Protein AF-X0VLF6-F1 (afdb_monomer_lite)

Secondary structure (DSSP, 8-state):
-----------GGGSTTPPPPPHHHHTTS---PPP--HHHHHHHHHH--PPPPP----TTGGGGHHHHHHHHHHHHHH-GGGG----SSTTGGGS----HHHHHHHHHHHHHHHHTT----EEEEEEEEE-TT--EEEEEEEEE--HHHHHHHHHHH-HHHHHHHHHHHHHH-PPPHHHHHH-TTTSPPPSSHHHHHHHHHHHHHHHT-TTS-HHHHHHHHHHHHHHHHHHHHTT-HHHHHHHHHHHHHTPPTTGGGS--TTHHHHGGG-

Organism: NCBI:txid412755

Foldseek 3Di:
DDDDDDDDDDQCVPDPPDDQAFLVVQLVFQDFDDDDDPVLVVVCVVPNDDDDDDQDQDPCLVLCLLLLVLLLVLLCVVVVVLQDDQDPDRSCSSAAAGHVSLSSQLSSQQSRCVSSVQHQDKDFDWDWDQDPVRDTDTDTDIFGPGPSSLSRSCSRHNDVSSVSSRVVVRVLPADQLVVCLVPVPPDDADPDLSSNLSSLSSLLSVLLRPPDDLVSSQSSLLSSLSNLLNCLVVVNNVSCQVSLVSSVVRPRPPCVVPPRPSNVSNVVPD

pLDDT: mean 87.36, std 7.74, range [44.09, 97.75]

Structure (mmCIF, N/CA/C/O backbone):
data_AF-X0VLF6-F1
#
_entry.id   AF-X0VLF6-F1
#
loop_
_atom_site.group_PDB
_atom_site.id
_atom_site.type_symbol
_atom_site.label_atom_id
_atom_site.label_alt_id
_atom_site.label_comp_id
_atom_site.label_asym_id
_atom_site.label_entity_id
_atom_site.label_seq_id
_atom_site.pdbx_PDB_ins_code
_atom_site.Cartn_x
_atom_site.Cartn_y
_atom_site.Cartn_z
_atom_site.occupancy
_atom_site.B_iso_or_equiv
_atom_site.auth_seq_id
_atom_site.auth_comp_id
_atom_site.auth_asym_id
_atom_site.auth_atom_id
_atom_site.pdbx_PDB_model_num
ATOM 1 N N . ASP A 1 1 ? -10.065 15.749 -16.950 1.00 44.09 1 ASP A N 1
ATOM 2 C CA . ASP A 1 1 ? -8.591 15.687 -16.964 1.00 44.09 1 ASP A CA 1
ATOM 3 C C . ASP A 1 1 ? -8.118 14.244 -16.898 1.00 44.09 1 ASP A C 1
ATOM 5 O O . ASP A 1 1 ? -7.967 13.701 -15.813 1.00 44.09 1 ASP A O 1
ATOM 9 N N . GLU A 1 2 ? -7.943 13.594 -18.050 1.00 67.00 2 GLU A N 1
ATOM 10 C CA . GLU A 1 2 ? -7.470 12.198 -18.141 1.00 67.00 2 GLU A CA 1
ATOM 11 C C . GLU A 1 2 ? -6.266 12.083 -19.085 1.00 67.00 2 GLU A C 1
ATOM 13 O O . GLU A 1 2 ? -6.213 11.232 -19.967 1.00 67.00 2 GLU A O 1
ATOM 18 N N . THR A 1 3 ? -5.278 12.962 -18.928 1.00 80.94 3 THR A N 1
ATOM 19 C CA . THR A 1 3 ? -4.032 12.835 -19.691 1.00 80.94 3 THR A CA 1
ATOM 20 C C . THR A 1 3 ? -3.064 11.940 -18.931 1.00 80.94 3 THR A C 1
ATOM 22 O O . THR A 1 3 ? -2.635 12.277 -17.829 1.00 80.94 3 THR A O 1
ATOM 25 N N . SER A 1 4 ? -2.710 10.805 -19.532 1.00 83.00 4 SER A N 1
ATOM 26 C CA . SER A 1 4 ? -1.636 9.926 -19.062 1.00 83.00 4 SER A CA 1
ATOM 27 C C . SER A 1 4 ? -0.453 10.007 -20.021 1.00 83.00 4 SER A C 1
ATOM 29 O O . SER A 1 4 ? -0.643 10.100 -21.232 1.00 83.00 4 SER A O 1
ATOM 31 N N . PHE A 1 5 ? 0.765 9.961 -19.484 1.00 89.56 5 PHE A N 1
ATOM 32 C CA . PHE A 1 5 ? 1.993 9.942 -20.275 1.00 89.56 5 PHE A CA 1
ATOM 33 C C . PHE A 1 5 ? 2.610 8.550 -20.215 1.00 89.56 5 PHE A C 1
ATOM 35 O O . PHE A 1 5 ? 2.859 8.028 -19.130 1.00 89.56 5 PHE A O 1
ATOM 42 N N . ILE A 1 6 ? 2.874 7.968 -21.383 1.00 90.69 6 ILE A N 1
ATOM 43 C CA . ILE A 1 6 ? 3.619 6.718 -21.525 1.00 90.69 6 ILE A CA 1
ATOM 44 C C . ILE A 1 6 ? 4.901 7.049 -22.280 1.00 90.69 6 ILE A C 1
ATOM 46 O O . ILE A 1 6 ? 4.858 7.702 -23.323 1.00 90.69 6 ILE A O 1
ATOM 50 N N . ALA A 1 7 ? 6.033 6.618 -21.736 1.00 90.06 7 ALA A N 1
ATOM 51 C CA . ALA A 1 7 ? 7.338 6.753 -22.362 1.00 90.06 7 ALA A CA 1
ATOM 52 C C . ALA A 1 7 ? 7.988 5.372 -22.457 1.00 90.06 7 ALA A C 1
ATOM 54 O O . ALA A 1 7 ? 7.903 4.574 -21.524 1.00 90.06 7 ALA A O 1
ATOM 55 N N . CYS A 1 8 ? 8.647 5.106 -23.581 1.00 88.19 8 CYS A N 1
ATOM 56 C CA . CYS A 1 8 ? 9.422 3.893 -23.801 1.00 88.19 8 CYS A CA 1
ATOM 57 C C . CYS A 1 8 ? 10.849 4.305 -24.159 1.00 88.19 8 CYS A C 1
ATOM 59 O O . CYS A 1 8 ? 11.049 5.184 -24.996 1.00 88.19 8 CYS A O 1
ATOM 61 N N . GLY A 1 9 ? 11.833 3.689 -23.513 1.00 82.94 9 GLY A N 1
ATOM 62 C CA . GLY A 1 9 ? 13.242 3.998 -23.714 1.00 82.94 9 GLY A CA 1
ATOM 63 C C . GLY A 1 9 ? 14.090 2.743 -23.597 1.00 82.94 9 GLY A C 1
ATOM 64 O O . GLY A 1 9 ? 13.738 1.812 -22.875 1.00 82.94 9 GLY A O 1
ATOM 65 N N . ASN A 1 10 ? 15.204 2.726 -24.323 1.00 83.44 10 ASN A N 1
ATOM 66 C CA . ASN A 1 10 ? 16.190 1.663 -24.195 1.00 83.44 10 ASN A CA 1
ATOM 67 C C . ASN A 1 10 ? 17.078 1.906 -22.962 1.00 83.44 10 ASN A C 1
ATOM 69 O O . ASN A 1 10 ? 17.318 3.066 -22.616 1.00 83.44 10 ASN A O 1
ATOM 73 N N . PRO A 1 11 ? 17.599 0.841 -22.328 1.00 77.56 11 PRO A N 1
ATOM 74 C CA . PRO A 1 11 ? 18.530 0.969 -21.213 1.00 77.56 11 PRO A CA 1
ATOM 75 C C . PRO A 1 11 ? 19.801 1.725 -21.654 1.00 77.56 11 PRO A C 1
ATOM 77 O O . PRO A 1 11 ? 20.369 1.354 -22.693 1.00 77.56 11 PRO A O 1
ATOM 80 N N . PRO A 1 12 ? 20.270 2.750 -20.912 1.00 74.25 12 PRO A N 1
ATOM 81 C CA . PRO A 1 12 ? 21.473 3.512 -21.263 1.00 74.25 12 PRO A CA 1
ATOM 82 C C . PRO A 1 12 ? 22.727 2.629 -21.338 1.00 74.25 12 PRO A C 1
ATOM 84 O O . PRO A 1 12 ? 23.635 2.912 -22.113 1.00 74.25 12 PRO A O 1
ATOM 87 N N . GLU A 1 13 ? 22.743 1.505 -20.618 1.00 75.44 13 GLU A N 1
ATOM 88 C CA . GLU A 1 13 ? 23.832 0.523 -20.609 1.00 75.44 13 GLU A CA 1
ATOM 89 C C . GLU A 1 13 ? 24.019 -0.150 -21.982 1.00 75.44 13 GLU A C 1
ATOM 91 O O . GLU A 1 13 ? 25.089 -0.669 -22.290 1.00 75.44 13 GLU A O 1
ATOM 96 N N . THR A 1 14 ? 22.982 -0.129 -22.826 1.00 74.75 14 THR A N 1
ATOM 97 C CA . THR A 1 14 ? 22.964 -0.789 -24.143 1.00 74.75 14 THR A CA 1
ATOM 98 C C . THR A 1 14 ? 22.823 0.181 -25.315 1.00 74.75 14 THR A C 1
ATOM 100 O O . THR A 1 14 ? 22.755 -0.263 -26.461 1.00 74.75 14 THR A O 1
ATOM 103 N N . ASN A 1 15 ? 22.760 1.495 -25.063 1.00 75.31 15 ASN A N 1
ATOM 104 C CA . ASN A 1 15 ? 22.463 2.483 -26.098 1.00 75.31 15 ASN A CA 1
ATOM 105 C C . ASN A 1 15 ? 23.341 3.747 -25.978 1.00 75.31 15 ASN A C 1
ATOM 107 O O . ASN A 1 15 ? 23.004 4.668 -25.226 1.00 75.31 15 ASN A O 1
ATOM 111 N N . PRO A 1 16 ? 24.468 3.810 -26.717 1.00 72.25 16 PRO A N 1
ATOM 112 C CA . PRO A 1 16 ? 25.361 4.964 -26.713 1.00 72.25 16 PRO A CA 1
ATOM 113 C C . PRO A 1 16 ? 24.624 6.255 -27.103 1.00 72.25 16 PRO A C 1
ATOM 115 O O . PRO A 1 16 ? 24.020 6.335 -28.168 1.00 72.25 16 PRO A O 1
ATOM 118 N N . GLY A 1 17 ? 24.696 7.280 -26.249 1.00 72.38 17 GLY A N 1
ATOM 119 C CA . GLY A 1 17 ? 24.040 8.579 -26.466 1.00 72.38 17 GLY A CA 1
ATOM 120 C C . GLY A 1 17 ? 22.695 8.752 -25.751 1.00 72.38 17 GLY A C 1
ATOM 121 O O . GLY A 1 17 ? 22.139 9.851 -25.771 1.00 72.38 17 GLY A O 1
ATOM 122 N N . VAL A 1 18 ? 22.191 7.713 -25.077 1.00 78.81 18 VAL A N 1
ATOM 123 C CA . VAL A 1 18 ? 21.046 7.824 -24.164 1.00 78.81 18 VAL A CA 1
ATOM 124 C C . VAL A 1 18 ? 21.551 8.134 -22.757 1.00 78.81 18 VAL A C 1
ATOM 126 O O . VAL A 1 18 ? 22.375 7.409 -22.206 1.00 78.81 18 VAL A O 1
ATOM 129 N N . TYR A 1 19 ? 21.037 9.210 -22.163 1.00 81.31 19 TYR A N 1
ATOM 130 C CA . TYR A 1 19 ? 21.336 9.577 -20.781 1.00 81.31 19 TYR A CA 1
ATOM 131 C C . TYR A 1 19 ? 20.249 9.042 -19.838 1.00 81.31 19 TYR A C 1
ATOM 133 O O . TYR A 1 19 ? 19.068 9.086 -20.201 1.00 81.31 19 TYR A O 1
ATOM 141 N N . PRO A 1 20 ? 20.606 8.580 -18.624 1.00 84.06 20 PRO A N 1
ATOM 142 C CA . PRO A 1 20 ? 19.626 8.256 -17.594 1.00 84.06 20 PRO A CA 1
ATOM 143 C C . PRO A 1 20 ? 18.698 9.441 -17.304 1.00 84.06 20 PRO A C 1
ATOM 145 O O . PRO A 1 20 ? 19.091 10.608 -17.415 1.00 84.06 20 PRO A O 1
ATOM 148 N N . LEU A 1 21 ? 17.460 9.153 -16.893 1.00 89.31 21 LEU A N 1
ATOM 149 C CA . LEU A 1 21 ? 16.552 10.197 -16.421 1.00 89.31 21 LEU A CA 1
ATOM 150 C C . LEU A 1 21 ? 17.157 10.918 -15.215 1.00 89.31 21 LEU A C 1
ATOM 152 O O . LEU A 1 21 ? 17.830 10.321 -14.378 1.00 89.31 21 LEU A O 1
ATOM 156 N N . THR A 1 22 ? 16.857 12.210 -15.068 1.00 90.25 22 THR A N 1
ATOM 157 C CA . THR A 1 22 ? 17.186 12.888 -13.810 1.00 90.25 22 THR A CA 1
ATOM 158 C C . THR A 1 22 ? 16.392 12.253 -12.663 1.00 90.25 22 THR A C 1
ATOM 160 O O . THR A 1 22 ? 15.235 11.871 -12.871 1.00 90.25 22 THR A O 1
ATOM 163 N N . PRO A 1 23 ? 16.911 12.229 -11.423 1.00 90.38 23 PRO A N 1
ATOM 164 C CA . PRO A 1 23 ? 16.205 11.588 -10.313 1.00 90.38 23 PRO A CA 1
ATOM 165 C C . PRO A 1 23 ? 14.824 12.178 -10.040 1.00 90.38 23 PRO A C 1
ATOM 167 O O . PRO A 1 23 ? 13.886 11.472 -9.678 1.00 90.38 23 PRO A O 1
ATOM 170 N N . ALA A 1 24 ? 14.672 13.484 -10.264 1.00 89.38 24 ALA A N 1
ATOM 171 C CA . ALA A 1 24 ? 13.392 14.159 -10.131 1.00 89.38 24 ALA A CA 1
ATOM 172 C C . ALA A 1 24 ? 12.385 13.708 -11.201 1.00 89.38 24 ALA A C 1
ATOM 174 O O . ALA A 1 24 ? 11.193 13.611 -10.906 1.00 89.38 24 ALA A O 1
ATOM 175 N N . MET A 1 25 ? 12.827 13.478 -12.441 1.00 91.44 25 MET A N 1
ATOM 176 C CA . MET A 1 25 ? 11.970 12.945 -13.505 1.00 91.44 25 MET A CA 1
ATOM 177 C C . MET A 1 25 ? 11.646 11.474 -13.265 1.00 91.44 25 MET A C 1
ATOM 179 O O . MET A 1 25 ? 10.480 11.107 -13.346 1.00 91.44 25 MET A O 1
ATOM 183 N N . ALA A 1 26 ? 12.642 10.664 -12.904 1.00 92.44 26 ALA A N 1
ATOM 184 C CA . ALA A 1 26 ? 12.457 9.250 -12.601 1.00 92.44 26 ALA A CA 1
ATOM 185 C C . ALA A 1 26 ? 11.407 9.044 -11.495 1.00 92.44 26 ALA A C 1
ATOM 187 O O . ALA A 1 26 ? 10.512 8.221 -11.649 1.00 92.44 26 ALA A O 1
ATOM 188 N N . ASN A 1 27 ? 11.407 9.896 -10.462 1.00 92.50 27 ASN A N 1
ATOM 189 C CA . ASN A 1 27 ? 10.418 9.912 -9.374 1.00 92.50 27 ASN A CA 1
ATOM 190 C C . ASN A 1 27 ? 9.047 10.513 -9.762 1.00 92.50 27 ASN A C 1
ATOM 192 O O . ASN A 1 27 ? 8.340 11.087 -8.932 1.00 92.50 27 ASN A O 1
ATOM 196 N N . ARG A 1 28 ? 8.693 10.487 -11.046 1.00 93.75 28 ARG A N 1
ATOM 197 C CA . ARG A 1 28 ? 7.360 10.823 -11.575 1.00 93.75 28 ARG A CA 1
ATOM 198 C C . ARG A 1 28 ? 6.828 9.749 -12.522 1.00 93.75 28 ARG A C 1
ATOM 200 O O . ARG A 1 28 ? 5.681 9.854 -12.944 1.00 93.75 28 ARG A O 1
ATOM 207 N N . PHE A 1 29 ? 7.643 8.748 -12.845 1.00 94.31 29 PHE A N 1
ATOM 208 C CA . PHE A 1 29 ? 7.276 7.628 -13.697 1.00 94.31 29 PHE A CA 1
ATOM 209 C C . PHE A 1 29 ? 7.239 6.339 -12.887 1.00 94.31 29 PHE A C 1
ATOM 211 O O . PHE A 1 29 ? 7.994 6.161 -11.934 1.00 94.31 29 PHE A O 1
ATOM 218 N N . VAL A 1 30 ? 6.355 5.438 -13.304 1.00 95.75 30 VAL A N 1
ATOM 219 C CA . VAL A 1 30 ? 6.395 4.030 -12.915 1.00 95.75 30 VAL A CA 1
ATOM 220 C C . VAL A 1 30 ? 7.271 3.330 -13.946 1.00 95.75 30 VAL A C 1
ATOM 222 O O . VAL A 1 30 ? 7.000 3.422 -15.144 1.00 95.75 30 VAL A O 1
ATOM 225 N N . HIS A 1 31 ? 8.331 2.669 -13.498 1.00 94.50 31 HIS A N 1
ATOM 226 C CA . HIS A 1 31 ? 9.309 2.034 -14.377 1.00 94.50 31 HIS A CA 1
ATOM 227 C C . HIS A 1 31 ? 8.951 0.564 -14.548 1.00 94.50 31 HIS A C 1
ATOM 229 O O . HIS A 1 31 ? 8.983 -0.197 -13.589 1.00 94.50 31 HIS A O 1
ATOM 235 N N . ILE A 1 32 ? 8.599 0.160 -15.764 1.00 93.31 32 ILE A N 1
ATOM 236 C CA . ILE A 1 32 ? 8.268 -1.231 -16.081 1.00 93.31 32 ILE A CA 1
ATOM 237 C C . ILE A 1 32 ? 9.305 -1.743 -17.069 1.00 93.31 32 ILE A C 1
ATOM 239 O O . ILE A 1 32 ? 9.476 -1.172 -18.147 1.00 93.31 32 ILE A O 1
ATOM 243 N N . GLU A 1 33 ? 9.988 -2.819 -16.697 1.00 88.50 33 GLU A N 1
ATOM 244 C CA . GLU A 1 33 ? 10.911 -3.507 -17.586 1.00 88.50 33 GLU A CA 1
ATOM 245 C C . GLU A 1 33 ? 10.174 -4.598 -18.364 1.00 88.50 33 GLU A C 1
ATOM 247 O O . GLU A 1 33 ? 9.496 -5.452 -17.789 1.00 88.50 33 GLU A O 1
ATOM 252 N N . PHE A 1 34 ? 10.299 -4.554 -19.689 1.00 84.56 34 PHE A N 1
ATOM 253 C CA . PHE A 1 34 ? 9.736 -5.564 -20.572 1.00 84.56 34 PHE A CA 1
ATOM 254 C C . PHE A 1 34 ? 10.829 -6.569 -20.935 1.00 84.56 34 PHE A C 1
ATOM 256 O O . PHE A 1 34 ? 11.808 -6.185 -21.584 1.00 84.56 34 PHE A O 1
ATOM 263 N N . PRO A 1 35 ? 10.691 -7.846 -20.538 1.00 81.50 35 PRO A N 1
ATOM 264 C CA . PRO A 1 35 ? 11.657 -8.859 -20.920 1.00 81.50 35 PRO A CA 1
ATOM 265 C C . PRO A 1 35 ? 11.626 -9.065 -22.437 1.00 81.50 35 PRO A C 1
ATOM 267 O O . PRO A 1 35 ? 10.565 -9.061 -23.064 1.00 81.50 35 PRO A O 1
ATOM 270 N N . LYS A 1 36 ? 12.804 -9.273 -23.025 1.00 81.75 36 LYS A N 1
ATOM 271 C CA . LYS A 1 36 ? 12.928 -9.707 -24.418 1.00 81.75 36 LYS A CA 1
ATOM 272 C C . LYS A 1 36 ? 12.696 -11.213 -24.459 1.00 81.75 36 LYS A C 1
ATOM 274 O O . LYS A 1 36 ? 13.541 -11.960 -23.976 1.00 81.75 36 LYS A O 1
ATOM 279 N N . ASP A 1 37 ? 11.575 -11.644 -25.025 1.00 86.44 37 ASP A N 1
ATOM 280 C CA . ASP A 1 37 ? 11.255 -13.062 -25.180 1.00 86.44 37 ASP A CA 1
ATOM 281 C C . ASP A 1 37 ? 11.326 -13.470 -26.654 1.00 86.44 37 ASP A C 1
ATOM 283 O O . ASP A 1 37 ? 10.448 -13.140 -27.451 1.00 86.44 37 ASP A O 1
ATOM 287 N N . VAL A 1 38 ? 12.419 -14.144 -27.021 1.00 91.00 38 VAL A N 1
ATOM 288 C CA . VAL A 1 38 ? 12.678 -14.563 -28.407 1.00 91.00 38 VAL A CA 1
ATOM 289 C C . VAL A 1 38 ? 11.596 -15.523 -28.917 1.00 91.00 38 VAL A C 1
ATOM 291 O O . VAL A 1 38 ? 11.110 -15.273 -30.015 1.00 91.00 38 VAL A O 1
ATOM 294 N N . PRO A 1 39 ? 11.157 -16.549 -28.157 1.00 91.69 39 PRO A N 1
ATOM 295 C CA . PRO A 1 39 ? 10.010 -17.374 -28.537 1.00 91.69 39 PRO A CA 1
ATOM 296 C C . PRO A 1 39 ? 8.747 -16.566 -28.860 1.00 91.69 39 PRO A C 1
ATOM 298 O O . PRO A 1 39 ? 8.272 -16.652 -29.987 1.00 91.69 39 PRO A O 1
ATOM 301 N N . THR A 1 40 ? 8.264 -15.706 -27.950 1.00 89.00 40 THR A N 1
ATOM 302 C CA . THR A 1 40 ? 7.081 -14.860 -28.220 1.00 89.00 40 THR A CA 1
ATOM 303 C C . THR A 1 40 ? 7.281 -13.965 -29.446 1.00 89.00 40 THR A C 1
ATOM 305 O O . THR A 1 40 ? 6.340 -13.725 -30.204 1.00 89.00 40 THR A O 1
ATOM 308 N N . TRP A 1 41 ? 8.495 -13.448 -29.663 1.00 92.62 41 TRP A N 1
ATOM 309 C CA . TRP A 1 41 ? 8.794 -12.657 -30.855 1.00 92.62 41 TRP A CA 1
ATOM 310 C C . TRP A 1 41 ? 8.701 -13.495 -32.136 1.00 92.62 41 TRP A C 1
ATOM 312 O O . TRP A 1 41 ? 8.073 -13.046 -33.091 1.00 92.62 41 TRP A O 1
ATOM 322 N N . CYS A 1 42 ? 9.268 -14.705 -32.153 1.00 96.00 42 CYS A N 1
ATOM 323 C CA . CYS A 1 42 ? 9.164 -15.633 -33.281 1.00 96.00 42 CYS A CA 1
ATOM 324 C C . CYS A 1 42 ? 7.703 -16.009 -33.567 1.00 96.00 42 CYS A C 1
ATOM 326 O O . CYS A 1 42 ? 7.268 -15.871 -34.709 1.00 96.00 42 CYS A O 1
ATOM 328 N N . ASP A 1 43 ? 6.929 -16.368 -32.538 1.00 91.75 43 ASP A N 1
ATOM 329 C CA . ASP A 1 43 ? 5.501 -16.687 -32.669 1.00 91.75 43 ASP A CA 1
ATOM 330 C C . ASP A 1 43 ? 4.730 -15.519 -33.308 1.00 91.75 43 ASP A C 1
ATOM 332 O O . ASP A 1 43 ? 3.925 -15.707 -34.222 1.00 91.75 43 ASP A O 1
ATOM 336 N N . GLY A 1 44 ? 5.014 -14.286 -32.874 1.00 93.06 44 GLY A N 1
ATOM 337 C CA . GLY A 1 44 ? 4.411 -13.081 -33.441 1.00 93.06 44 GLY A CA 1
ATOM 338 C C . GLY A 1 44 ? 4.870 -12.763 -34.867 1.00 93.06 44 GLY A C 1
ATOM 339 O O . GLY A 1 44 ? 4.098 -12.219 -35.654 1.00 93.06 44 GLY A O 1
ATOM 340 N N . MET A 1 45 ? 6.098 -13.122 -35.242 1.00 97.19 45 MET A N 1
ATOM 341 C CA . MET A 1 45 ? 6.579 -12.992 -36.621 1.00 97.19 45 MET A CA 1
ATOM 342 C C . MET A 1 45 ? 5.916 -14.003 -37.563 1.00 97.19 45 MET A C 1
ATOM 344 O O . MET A 1 45 ? 5.656 -13.672 -38.720 1.00 97.19 45 MET A O 1
ATOM 348 N N . GLU A 1 46 ? 5.632 -15.212 -37.080 1.00 95.31 46 GLU A N 1
ATOM 349 C CA . GLU A 1 46 ? 5.006 -16.284 -37.861 1.00 95.31 46 GLU A CA 1
ATOM 350 C C . GLU A 1 46 ? 3.485 -16.114 -37.982 1.00 95.31 46 GLU A C 1
ATOM 352 O O . GLU A 1 46 ? 2.924 -16.293 -39.065 1.00 95.31 46 GLU A O 1
ATOM 357 N N . ALA A 1 47 ? 2.814 -15.747 -36.887 1.00 94.50 47 ALA A N 1
ATOM 358 C CA . ALA A 1 47 ? 1.353 -15.700 -36.794 1.00 94.50 47 ALA A CA 1
ATOM 359 C C . ALA A 1 47 ? 0.765 -14.274 -36.751 1.00 94.50 47 ALA A C 1
ATOM 361 O O . ALA A 1 47 ? -0.457 -14.107 -36.769 1.00 94.50 47 ALA A O 1
ATOM 362 N N . GLY A 1 48 ? 1.616 -13.245 -36.714 1.00 93.81 48 GLY A N 1
ATOM 363 C CA . GLY A 1 48 ? 1.233 -11.860 -36.445 1.00 93.81 48 GLY A CA 1
ATOM 364 C C . GLY A 1 48 ? 1.188 -11.543 -34.944 1.00 93.81 48 GLY A C 1
ATOM 365 O O . GLY A 1 48 ? 0.999 -12.420 -34.106 1.00 93.81 48 GLY A O 1
ATOM 366 N N . PHE A 1 49 ? 1.341 -10.262 -34.593 1.00 92.19 49 PHE A N 1
ATOM 367 C CA . PHE A 1 49 ? 1.266 -9.790 -33.206 1.00 92.19 49 PHE A CA 1
ATOM 368 C C . PHE A 1 49 ? -0.187 -9.454 -32.840 1.00 92.19 49 PHE A C 1
ATOM 370 O O . PHE A 1 49 ? -0.700 -8.426 -33.300 1.00 92.19 49 PHE A O 1
ATOM 377 N N . PRO A 1 50 ? -0.883 -10.284 -32.040 1.00 87.50 50 PRO A N 1
ATOM 378 C CA . PRO A 1 50 ? -2.255 -9.991 -31.656 1.00 87.50 50 PRO A CA 1
ATOM 379 C C . PRO A 1 50 ? -2.310 -8.748 -30.753 1.00 87.50 50 PRO A C 1
ATOM 381 O O . PRO A 1 50 ? -1.369 -8.488 -29.996 1.00 87.50 50 PRO A O 1
ATOM 384 N N . PRO A 1 51 ? -3.415 -7.979 -30.781 1.00 88.38 51 PRO A N 1
ATOM 385 C CA . PRO A 1 51 ? -3.601 -6.895 -29.829 1.00 88.38 51 PRO A CA 1
ATOM 386 C C . PRO A 1 51 ? -3.610 -7.466 -28.401 1.00 88.38 51 PRO A C 1
ATOM 388 O O . PRO A 1 51 ? -4.277 -8.477 -28.154 1.00 88.38 51 PRO A O 1
ATOM 391 N N . PRO A 1 52 ? -2.892 -6.845 -27.448 1.00 84.38 52 PRO A N 1
ATOM 392 C CA . PRO A 1 52 ? -2.869 -7.338 -26.081 1.00 84.38 52 PRO A CA 1
ATOM 393 C C . PRO A 1 52 ? -4.264 -7.214 -25.449 1.00 84.38 52 PRO A C 1
ATOM 395 O O . PRO A 1 52 ? -4.980 -6.242 -25.720 1.00 84.38 52 PRO A O 1
ATOM 398 N N . PRO A 1 53 ? -4.664 -8.159 -24.580 1.00 84.50 53 PRO A N 1
ATOM 399 C CA . PRO A 1 53 ? -5.912 -8.036 -23.843 1.00 84.50 53 PRO A CA 1
ATOM 400 C C . PRO A 1 53 ? -5.863 -6.797 -22.941 1.00 84.50 53 PRO A C 1
ATOM 402 O O . PRO A 1 53 ? -4.931 -6.614 -22.156 1.00 84.50 53 PRO A O 1
ATOM 405 N N . VAL A 1 54 ? -6.884 -5.945 -23.040 1.00 85.50 54 VAL A N 1
ATOM 406 C CA . VAL A 1 54 ? -7.012 -4.754 -22.195 1.00 85.50 54 VAL A CA 1
ATOM 407 C C . VAL A 1 54 ? -7.782 -5.122 -20.935 1.00 85.50 54 VAL A C 1
ATOM 409 O O . VAL A 1 54 ? -8.956 -5.489 -20.984 1.00 85.50 54 VAL A O 1
ATOM 412 N N . ILE A 1 55 ? -7.117 -5.011 -19.788 1.00 84.88 55 ILE A N 1
ATOM 413 C CA . ILE A 1 55 ? -7.752 -5.218 -18.489 1.00 84.88 55 ILE A CA 1
ATOM 414 C C . ILE A 1 55 ? -8.492 -3.937 -18.103 1.00 84.88 55 ILE A C 1
ATOM 416 O O . ILE A 1 55 ? -7.883 -2.897 -17.850 1.00 84.88 55 ILE A O 1
ATOM 420 N N . HIS A 1 56 ? -9.820 -4.016 -18.042 1.00 84.56 56 HIS A N 1
ATOM 421 C CA . HIS A 1 56 ? -10.651 -2.906 -17.597 1.00 84.56 56 HIS A CA 1
ATOM 422 C C . HIS A 1 56 ? -10.757 -2.893 -16.074 1.00 84.56 56 HIS A C 1
ATOM 424 O O . HIS A 1 56 ? -11.341 -3.785 -15.462 1.00 84.56 56 HIS A O 1
ATOM 430 N N . VAL A 1 57 ? -10.209 -1.847 -15.461 1.00 89.00 57 VAL A N 1
ATOM 431 C CA . VAL A 1 57 ? -10.340 -1.611 -14.024 1.00 89.00 57 VAL A CA 1
ATOM 432 C C . VAL A 1 57 ? -11.737 -1.061 -13.733 1.00 89.00 57 VAL A C 1
ATOM 434 O O . VAL A 1 57 ? -12.192 -0.128 -14.400 1.00 89.00 57 VAL A O 1
ATOM 437 N N . ALA A 1 58 ? -12.417 -1.603 -12.718 1.00 85.75 58 ALA A N 1
ATOM 438 C CA . ALA A 1 58 ? -13.736 -1.122 -12.319 1.00 85.75 58 ALA A CA 1
ATOM 439 C C . ALA A 1 58 ? -13.710 0.400 -12.029 1.00 85.75 58 ALA A C 1
ATOM 441 O O . ALA A 1 58 ? -12.815 0.861 -11.316 1.00 85.75 58 ALA A O 1
ATOM 442 N N . PRO A 1 59 ? -14.684 1.209 -12.502 1.00 85.31 59 PRO A N 1
ATOM 443 C CA . PRO A 1 59 ? -14.640 2.678 -12.385 1.00 85.31 59 PRO A CA 1
ATOM 444 C C . PRO A 1 59 ? -14.503 3.198 -10.947 1.00 85.31 59 PRO A C 1
ATOM 446 O O . PRO A 1 59 ? -14.014 4.299 -10.695 1.00 85.31 59 PRO A O 1
ATOM 449 N N . ASN A 1 60 ? -14.939 2.392 -9.985 1.00 83.44 60 ASN A N 1
ATOM 450 C CA . ASN A 1 60 ? -14.954 2.702 -8.569 1.00 83.44 60 ASN A CA 1
ATOM 451 C C . ASN A 1 60 ? -13.668 2.275 -7.832 1.00 83.44 60 ASN A C 1
ATOM 453 O O . ASN A 1 60 ? -13.624 2.432 -6.617 1.00 83.44 60 ASN A O 1
ATOM 457 N N . TRP A 1 61 ? -12.622 1.789 -8.514 1.00 89.00 61 TRP A N 1
ATOM 458 C CA . TRP A 1 61 ? -11.397 1.257 -7.889 1.00 89.00 61 TRP A CA 1
ATOM 459 C C . TRP A 1 61 ? -10.733 2.200 -6.882 1.00 89.00 61 TRP A C 1
ATOM 461 O O . TRP A 1 61 ? -10.199 1.757 -5.867 1.00 89.00 61 TRP A O 1
ATOM 471 N N . ARG A 1 62 ? -10.820 3.518 -7.116 1.00 89.94 62 ARG A N 1
ATOM 472 C CA . ARG A 1 62 ? -10.237 4.555 -6.243 1.00 89.94 62 ARG A CA 1
ATOM 473 C C . ARG A 1 62 ? -10.732 4.471 -4.802 1.00 89.94 62 ARG A C 1
ATOM 475 O O . ARG A 1 62 ? -10.051 4.904 -3.880 1.00 89.94 62 ARG A O 1
ATOM 482 N N . ARG A 1 63 ? -11.898 3.866 -4.592 1.00 82.88 63 ARG A N 1
ATOM 483 C CA . ARG A 1 63 ? -12.450 3.590 -3.267 1.00 82.88 63 ARG A CA 1
ATOM 484 C C . ARG A 1 63 ? -11.590 2.658 -2.403 1.00 82.88 63 ARG A C 1
ATOM 486 O O . ARG A 1 63 ? -11.756 2.671 -1.187 1.00 82.88 63 ARG A O 1
ATOM 493 N N . ARG A 1 64 ? -10.679 1.889 -3.006 1.00 83.38 64 ARG A N 1
ATOM 494 C CA . ARG A 1 64 ? -9.722 1.017 -2.307 1.00 83.38 64 ARG A CA 1
ATOM 495 C C . ARG A 1 64 ? -8.391 1.689 -1.977 1.00 83.38 64 ARG A C 1
ATOM 497 O O . ARG A 1 64 ? -7.583 1.132 -1.247 1.00 83.38 64 ARG A O 1
ATOM 504 N N . VAL A 1 65 ? -8.150 2.909 -2.461 1.00 89.56 65 VAL A N 1
ATOM 505 C CA . VAL A 1 65 ? -6.909 3.650 -2.172 1.00 89.56 65 VAL A CA 1
ATOM 506 C C . VAL A 1 65 ? -6.658 3.823 -0.665 1.00 89.56 65 VAL A C 1
ATOM 508 O O . VAL A 1 65 ? -5.514 3.633 -0.254 1.00 89.56 65 VAL A O 1
ATOM 511 N N . PRO A 1 66 ? -7.660 4.135 0.189 1.00 84.00 66 PRO A N 1
ATOM 512 C CA . PRO A 1 66 ? -7.433 4.241 1.632 1.00 84.00 66 PRO A CA 1
ATOM 513 C C . PRO A 1 66 ? -6.900 2.948 2.259 1.00 84.00 66 PRO A C 1
ATOM 515 O O . PRO A 1 66 ? -5.993 3.005 3.084 1.00 84.00 66 PRO A O 1
ATOM 518 N N . GLU A 1 67 ? -7.423 1.796 1.836 1.00 80.69 67 GLU A N 1
ATOM 519 C CA . GLU A 1 67 ? -6.989 0.467 2.285 1.00 80.69 67 GLU A CA 1
ATOM 520 C C . GLU A 1 67 ? -5.499 0.256 1.972 1.00 80.69 67 GLU A C 1
ATOM 522 O O . GLU A 1 67 ? -4.705 -0.059 2.856 1.00 80.69 67 GLU A O 1
ATOM 527 N N . MET A 1 68 ? -5.085 0.545 0.735 1.00 89.56 68 MET A N 1
ATOM 528 C CA . MET A 1 68 ? -3.691 0.382 0.308 1.00 89.56 68 MET A CA 1
ATOM 529 C C . MET A 1 68 ? -2.747 1.375 0.978 1.00 89.56 68 MET A C 1
ATOM 531 O O . MET A 1 68 ? -1.648 1.015 1.396 1.00 89.56 68 MET A O 1
ATOM 535 N N . ARG A 1 69 ? -3.181 2.629 1.135 1.00 92.25 69 ARG A N 1
ATOM 536 C CA . ARG A 1 69 ? -2.433 3.641 1.892 1.00 92.25 69 ARG A CA 1
ATOM 537 C C . ARG A 1 69 ? -2.229 3.221 3.339 1.00 92.25 69 ARG A C 1
ATOM 539 O O . ARG A 1 69 ? -1.194 3.532 3.916 1.00 92.25 69 ARG A O 1
ATOM 546 N N . SER A 1 70 ? -3.185 2.504 3.918 1.00 85.25 70 SER A N 1
ATOM 547 C CA . SER A 1 70 ? -3.077 1.995 5.280 1.00 85.25 70 SER A CA 1
ATOM 548 C C . SER A 1 70 ? -1.971 0.949 5.426 1.00 85.25 70 SER A C 1
ATOM 550 O O . SER A 1 70 ? -1.127 1.080 6.321 1.00 85.25 70 SER A O 1
ATOM 552 N N . LEU A 1 71 ? -1.896 -0.006 4.488 1.00 87.62 71 LEU A N 1
ATOM 553 C CA . LEU A 1 71 ? -0.815 -0.996 4.425 1.00 87.62 71 LEU A CA 1
ATOM 554 C C . LEU A 1 71 ? 0.551 -0.316 4.298 1.00 87.62 71 LEU A C 1
ATOM 556 O O . LEU A 1 71 ? 1.451 -0.588 5.091 1.00 87.62 71 LEU A O 1
ATOM 560 N N . VAL A 1 72 ? 0.675 0.632 3.362 1.00 92.94 72 VAL A N 1
ATOM 561 C CA . VAL A 1 72 ? 1.902 1.422 3.185 1.00 92.94 72 VAL A CA 1
ATOM 562 C C . VAL A 1 72 ? 2.241 2.196 4.459 1.00 92.94 72 VAL A C 1
ATOM 564 O O . VAL A 1 72 ? 3.380 2.161 4.907 1.00 92.94 72 VAL A O 1
ATOM 567 N N . SER A 1 73 ? 1.268 2.858 5.090 1.00 90.38 73 SER A N 1
ATOM 568 C CA . SER A 1 73 ? 1.512 3.635 6.311 1.00 90.38 73 SER A CA 1
ATOM 569 C C . SER A 1 73 ? 1.983 2.764 7.472 1.00 90.38 73 SER A C 1
ATOM 571 O O . SER A 1 73 ? 2.851 3.180 8.233 1.00 90.38 73 SER A O 1
ATOM 573 N N . THR A 1 74 ? 1.440 1.554 7.596 1.00 86.56 74 THR A N 1
ATOM 574 C CA . THR A 1 74 ? 1.837 0.613 8.643 1.00 86.56 74 THR A CA 1
ATOM 575 C C . THR A 1 74 ? 3.253 0.117 8.395 1.00 86.56 74 THR A C 1
ATOM 577 O O . THR A 1 74 ? 4.068 0.154 9.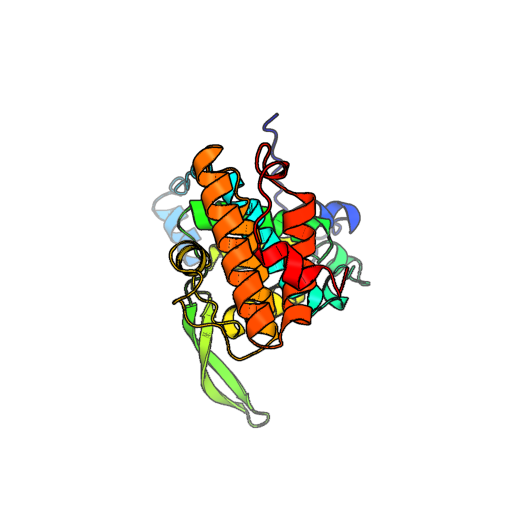312 1.00 86.56 74 THR A O 1
ATOM 580 N N . PHE A 1 75 ? 3.570 -0.254 7.152 1.00 90.94 75 PHE A N 1
ATOM 581 C CA . PHE A 1 75 ? 4.929 -0.617 6.765 1.00 90.94 75 PHE A CA 1
ATOM 582 C C . PHE A 1 75 ? 5.924 0.513 7.068 1.00 90.94 75 PHE A C 1
ATOM 584 O O . PHE A 1 75 ? 6.942 0.285 7.710 1.00 90.94 75 PHE A O 1
ATOM 591 N N . MET A 1 76 ? 5.597 1.759 6.711 1.00 93.75 76 MET A N 1
ATOM 592 C CA . MET A 1 76 ? 6.455 2.920 6.985 1.00 93.75 76 MET A CA 1
ATOM 593 C C . MET A 1 76 ? 6.687 3.165 8.484 1.00 93.75 76 MET A C 1
ATOM 595 O O . MET A 1 76 ? 7.711 3.727 8.855 1.00 93.75 76 MET A O 1
ATOM 599 N N . ARG A 1 77 ? 5.758 2.768 9.364 1.00 85.56 77 ARG A N 1
ATOM 600 C CA . ARG A 1 77 ? 5.942 2.905 10.820 1.00 85.56 77 ARG A CA 1
ATOM 601 C C . ARG A 1 77 ? 6.965 1.919 11.368 1.00 85.56 77 ARG A C 1
ATOM 603 O O . ARG A 1 77 ? 7.690 2.282 12.287 1.00 85.56 77 ARG A O 1
ATOM 610 N N . SER A 1 78 ? 7.009 0.699 10.834 1.00 85.38 78 SER A N 1
ATOM 611 C CA . SER A 1 78 ? 8.013 -0.297 11.219 1.00 85.38 78 SER A CA 1
ATOM 612 C C . SER A 1 78 ? 9.334 -0.147 10.458 1.00 85.38 78 SER A C 1
ATOM 614 O O . SER A 1 78 ? 10.339 -0.679 10.916 1.00 85.38 78 SER A O 1
ATOM 616 N N . ASN A 1 79 ? 9.329 0.574 9.331 1.00 91.44 79 ASN A N 1
ATOM 617 C CA . ASN A 1 79 ? 10.458 0.708 8.403 1.00 91.44 79 ASN A CA 1
ATOM 618 C C . ASN A 1 79 ? 10.649 2.183 7.968 1.00 91.44 79 ASN A C 1
ATOM 620 O O . ASN A 1 79 ? 10.547 2.505 6.776 1.00 91.44 79 ASN A O 1
ATOM 624 N N . PRO A 1 80 ? 10.843 3.129 8.913 1.00 92.12 80 PRO A N 1
ATOM 625 C CA . PRO A 1 80 ? 10.887 4.564 8.616 1.00 92.12 80 PRO A CA 1
ATOM 626 C C . PRO A 1 80 ? 12.038 4.965 7.683 1.00 92.12 80 PRO A C 1
ATOM 628 O O . PRO A 1 80 ? 11.921 5.940 6.941 1.00 92.12 80 PRO A O 1
ATOM 631 N N . GLU A 1 81 ? 13.131 4.206 7.661 1.00 91.06 81 GLU A N 1
ATOM 632 C CA . GLU A 1 81 ? 14.251 4.380 6.734 1.00 91.06 81 GLU A CA 1
ATOM 633 C C . GLU A 1 81 ? 13.836 4.234 5.261 1.00 91.06 81 GLU A C 1
ATOM 635 O O . GLU A 1 81 ? 14.432 4.861 4.387 1.00 91.06 81 GLU A O 1
ATOM 640 N N . ARG A 1 82 ? 12.752 3.497 4.975 1.00 93.06 82 ARG A N 1
ATOM 641 C CA . ARG A 1 82 ? 12.207 3.325 3.617 1.00 93.06 82 ARG A CA 1
ATOM 642 C C . ARG A 1 82 ? 11.295 4.460 3.163 1.00 93.06 82 ARG A C 1
ATOM 644 O O . ARG A 1 82 ? 10.803 4.428 2.029 1.00 93.06 82 ARG A O 1
ATOM 651 N N . TYR A 1 83 ? 11.094 5.484 3.991 1.00 91.94 83 TYR A N 1
ATOM 652 C CA . TYR A 1 83 ? 10.261 6.639 3.657 1.00 91.94 83 TYR A CA 1
ATOM 653 C C . TYR A 1 83 ? 10.779 7.414 2.441 1.00 91.94 83 TYR A C 1
ATOM 655 O O . TYR A 1 83 ? 9.999 7.814 1.570 1.00 91.94 83 TYR A O 1
ATOM 663 N N . HIS A 1 84 ? 12.094 7.624 2.370 1.00 93.94 84 HIS A N 1
ATOM 664 C CA . HIS A 1 84 ? 12.720 8.375 1.292 1.00 93.94 84 HIS A CA 1
ATOM 665 C C . HIS A 1 84 ? 14.196 7.997 1.141 1.00 93.94 84 HIS A C 1
ATOM 667 O O . HIS A 1 84 ? 15.041 8.456 1.908 1.00 93.94 84 HIS A O 1
ATOM 673 N N . GLU A 1 85 ? 14.531 7.274 0.078 1.00 90.62 85 GLU A N 1
ATOM 674 C CA . GLU A 1 85 ? 15.899 6.834 -0.196 1.00 90.62 85 GLU A CA 1
ATOM 675 C C . GLU A 1 85 ? 16.228 7.124 -1.659 1.00 90.62 85 GLU A C 1
ATOM 677 O O . GLU A 1 85 ? 15.945 6.353 -2.572 1.00 90.62 85 GLU A O 1
ATOM 682 N N . LYS A 1 86 ? 16.791 8.309 -1.897 1.00 90.44 86 LYS A N 1
ATOM 683 C CA . LYS A 1 86 ? 17.280 8.665 -3.226 1.00 90.44 86 LYS A CA 1
ATOM 684 C C . LYS A 1 86 ? 18.626 7.959 -3.446 1.00 90.44 86 LYS A C 1
ATOM 686 O O . LYS A 1 86 ? 19.528 8.186 -2.633 1.00 90.44 86 LYS A O 1
ATOM 691 N N . PRO A 1 87 ? 18.807 7.195 -4.539 1.00 87.69 87 PRO A N 1
ATOM 692 C CA . PRO A 1 87 ? 20.101 6.610 -4.859 1.00 87.69 87 PRO A CA 1
ATOM 693 C C . PRO A 1 87 ? 21.161 7.701 -5.059 1.00 87.69 87 PRO A C 1
ATOM 695 O O . PRO A 1 87 ? 20.869 8.789 -5.568 1.00 87.69 87 PRO A O 1
ATOM 698 N N . GLN A 1 88 ? 22.390 7.415 -4.627 1.00 86.12 88 GLN A N 1
ATOM 699 C CA . GLN A 1 88 ? 23.521 8.337 -4.782 1.00 86.12 88 GLN A CA 1
ATOM 700 C C . GLN A 1 88 ? 24.120 8.265 -6.189 1.00 86.12 88 GLN A C 1
ATOM 702 O O . GLN A 1 88 ? 24.540 9.286 -6.731 1.00 86.12 88 GLN A O 1
ATOM 707 N N . ASP A 1 89 ? 24.119 7.072 -6.785 1.00 85.06 89 ASP A N 1
ATOM 708 C CA . ASP A 1 89 ? 24.529 6.865 -8.169 1.00 85.06 89 ASP A CA 1
ATOM 709 C C . ASP A 1 89 ? 23.486 7.446 -9.136 1.00 85.06 89 ASP A C 1
ATOM 711 O O . ASP A 1 89 ? 22.284 7.230 -8.979 1.00 85.06 89 ASP A O 1
ATOM 715 N N . SER A 1 90 ? 23.936 8.210 -10.132 1.00 74.06 90 SER A N 1
ATOM 716 C CA . SER A 1 90 ? 23.049 8.907 -11.068 1.00 74.06 90 SER A CA 1
ATOM 717 C C . SER A 1 90 ? 22.341 7.976 -12.053 1.00 74.06 90 SER A C 1
ATOM 719 O O . SER A 1 90 ? 21.257 8.328 -12.521 1.00 74.06 90 SER A O 1
ATOM 721 N N . THR A 1 91 ? 22.919 6.813 -12.357 1.00 78.06 91 THR A N 1
ATOM 722 C CA . THR A 1 91 ? 22.328 5.804 -13.247 1.00 78.06 91 THR A CA 1
ATOM 723 C C . THR A 1 91 ? 21.181 5.103 -12.533 1.00 78.06 91 THR A C 1
ATOM 725 O O . THR A 1 91 ? 20.055 5.104 -13.036 1.00 78.06 91 THR A O 1
ATOM 728 N N . GLU A 1 92 ? 21.426 4.627 -11.310 1.00 80.38 92 GLU A N 1
ATOM 729 C CA . GLU A 1 92 ? 20.399 4.033 -10.443 1.00 80.38 92 GLU A CA 1
ATOM 730 C C . GLU A 1 92 ? 19.311 5.047 -10.081 1.00 80.38 92 GLU A C 1
ATOM 732 O O . GLU A 1 92 ? 18.116 4.751 -10.118 1.00 80.38 92 GLU A O 1
ATOM 737 N N . ALA A 1 93 ? 19.693 6.298 -9.815 1.00 81.81 93 ALA A N 1
ATOM 738 C CA . ALA A 1 93 ? 18.732 7.356 -9.533 1.00 81.81 93 ALA A CA 1
ATOM 739 C C . ALA A 1 93 ? 17.877 7.737 -10.758 1.00 81.81 93 ALA A C 1
ATOM 741 O O . ALA A 1 93 ? 16.852 8.400 -10.592 1.00 81.81 93 ALA A O 1
ATOM 742 N N . GLY A 1 94 ? 18.262 7.311 -11.967 1.00 88.81 94 GLY A N 1
ATOM 743 C CA . GLY A 1 94 ? 17.452 7.414 -13.181 1.00 88.81 94 GLY A CA 1
ATOM 744 C C . GLY A 1 94 ? 16.359 6.346 -13.314 1.00 88.81 94 GLY A C 1
ATOM 745 O O . GLY A 1 94 ? 15.534 6.446 -14.226 1.00 88.81 94 GLY A O 1
ATOM 746 N N . ARG A 1 95 ? 16.323 5.354 -12.415 1.00 91.00 95 ARG A N 1
ATOM 747 C CA . ARG A 1 95 ? 15.326 4.269 -12.352 1.00 91.00 95 ARG A CA 1
ATOM 748 C C . ARG A 1 95 ? 14.284 4.528 -11.253 1.00 91.00 95 ARG A C 1
ATOM 750 O O . ARG A 1 95 ? 14.202 5.625 -10.700 1.00 91.00 95 ARG A O 1
ATOM 757 N N . ALA A 1 96 ? 13.446 3.536 -10.953 1.00 94.50 96 ALA A N 1
ATOM 758 C CA . ALA A 1 96 ? 12.507 3.604 -9.836 1.00 94.50 96 ALA A CA 1
ATOM 759 C C . ALA A 1 96 ? 13.244 3.673 -8.492 1.00 94.50 96 ALA A C 1
ATOM 761 O O . ALA A 1 96 ? 14.182 2.916 -8.251 1.00 94.50 96 ALA A O 1
ATOM 762 N N . TRP A 1 97 ? 12.782 4.547 -7.599 1.00 94.56 97 TRP A N 1
ATOM 763 C CA . TRP A 1 97 ? 13.298 4.659 -6.236 1.00 94.56 97 TRP A CA 1
ATOM 764 C C . TRP A 1 97 ? 12.233 5.207 -5.283 1.00 94.56 97 TRP A C 1
ATOM 766 O O . TRP A 1 97 ? 11.340 5.968 -5.676 1.00 94.56 97 TRP A O 1
ATOM 776 N N . ASN A 1 98 ? 12.318 4.818 -4.013 1.00 95.19 98 ASN A N 1
ATOM 777 C CA . ASN A 1 98 ? 11.307 5.101 -3.004 1.00 95.19 98 ASN A CA 1
ATOM 778 C C . ASN A 1 98 ? 11.338 6.559 -2.530 1.00 95.19 98 ASN A C 1
ATOM 780 O O . ASN A 1 98 ? 12.326 7.080 -2.014 1.00 95.19 98 ASN A O 1
ATOM 784 N N . SER A 1 99 ? 10.179 7.199 -2.638 1.00 95.69 99 SER A N 1
ATOM 785 C CA . SER A 1 99 ? 9.876 8.504 -2.060 1.00 95.69 99 SER A CA 1
ATOM 786 C C . SER A 1 99 ? 8.425 8.506 -1.571 1.00 95.69 99 SER A C 1
ATOM 788 O O . SER A 1 99 ? 7.642 7.645 -1.989 1.00 95.69 99 SER A O 1
ATOM 790 N N . PRO A 1 100 ? 7.997 9.505 -0.781 1.00 96.19 100 PRO A N 1
ATOM 791 C CA . PRO A 1 100 ? 6.606 9.606 -0.340 1.00 96.19 100 PRO A CA 1
ATOM 792 C C . PRO A 1 100 ? 5.613 9.658 -1.509 1.00 96.19 100 PRO A C 1
ATOM 794 O O . PRO A 1 100 ? 4.535 9.072 -1.442 1.00 96.19 100 PRO A O 1
ATOM 797 N N . ARG A 1 101 ? 5.998 10.301 -2.624 1.00 95.81 101 ARG A N 1
ATOM 798 C CA . ARG A 1 101 ? 5.190 10.338 -3.852 1.00 95.81 101 ARG A CA 1
ATOM 799 C C . ARG A 1 101 ? 5.051 8.951 -4.470 1.00 95.81 101 ARG A C 1
ATOM 801 O O . ARG A 1 101 ? 3.958 8.581 -4.894 1.00 95.81 101 ARG A O 1
ATOM 808 N N . MET A 1 102 ? 6.148 8.205 -4.562 1.00 97.31 102 MET A N 1
ATOM 809 C CA . MET A 1 102 ? 6.119 6.896 -5.209 1.00 97.31 102 MET A CA 1
ATOM 810 C C . MET A 1 102 ? 5.433 5.845 -4.340 1.00 97.31 102 MET A C 1
ATOM 812 O O . MET A 1 102 ? 4.746 4.987 -4.881 1.00 97.31 102 MET A O 1
ATOM 816 N N . TRP A 1 103 ? 5.503 5.966 -3.014 1.00 97.75 103 TRP A N 1
ATOM 817 C CA . TRP A 1 103 ? 4.682 5.170 -2.100 1.00 97.75 103 TRP A CA 1
ATOM 818 C C . TRP A 1 103 ? 3.185 5.468 -2.236 1.00 97.75 103 TRP A C 1
ATOM 820 O O . TRP A 1 103 ? 2.375 4.541 -2.266 1.00 97.75 103 TRP A O 1
ATOM 830 N N . ASP A 1 104 ? 2.800 6.740 -2.388 1.00 97.25 104 ASP A N 1
ATOM 831 C CA . ASP A 1 104 ? 1.408 7.098 -2.684 1.00 97.25 104 ASP A CA 1
ATOM 832 C C . ASP A 1 104 ? 0.962 6.560 -4.054 1.00 97.25 104 ASP A C 1
ATOM 834 O O . ASP A 1 104 ? -0.133 6.012 -4.188 1.00 97.25 104 ASP A O 1
ATOM 838 N N . THR A 1 105 ? 1.832 6.642 -5.063 1.00 97.62 105 THR A N 1
ATOM 839 C CA . THR A 1 105 ? 1.581 6.082 -6.402 1.00 97.62 105 THR A CA 1
ATOM 840 C C . THR A 1 105 ? 1.402 4.563 -6.336 1.00 97.62 105 THR A C 1
ATOM 842 O O . THR A 1 105 ? 0.422 4.042 -6.869 1.00 97.62 105 THR A O 1
ATOM 845 N N . ALA A 1 106 ? 2.269 3.858 -5.603 1.00 97.44 106 ALA A N 1
ATOM 846 C CA . ALA A 1 106 ? 2.161 2.421 -5.372 1.00 97.44 106 ALA A CA 1
ATOM 847 C C . ALA A 1 106 ? 0.822 2.054 -4.716 1.00 97.44 106 ALA A C 1
ATOM 849 O O . ALA A 1 106 ? 0.165 1.117 -5.163 1.00 97.44 106 ALA A O 1
ATOM 850 N N . ALA A 1 107 ? 0.358 2.820 -3.721 1.00 96.69 107 ALA A N 1
ATOM 851 C CA . ALA A 1 107 ? -0.944 2.586 -3.094 1.00 96.69 107 ALA A CA 1
ATOM 852 C C . ALA A 1 107 ? -2.115 2.694 -4.090 1.00 96.69 107 ALA A C 1
ATOM 854 O O . ALA A 1 107 ? -3.046 1.886 -4.044 1.00 96.69 107 ALA A O 1
ATOM 855 N N . HIS A 1 108 ? -2.067 3.646 -5.026 1.00 95.81 108 HIS A N 1
ATOM 856 C CA . HIS A 1 108 ? -3.081 3.754 -6.079 1.00 95.81 108 HIS A CA 1
ATOM 857 C C . HIS A 1 108 ? -3.022 2.589 -7.065 1.00 95.81 108 HIS A C 1
ATOM 859 O O . HIS A 1 108 ? -4.060 2.028 -7.411 1.00 95.81 108 HIS A O 1
ATOM 865 N N . LEU A 1 109 ? -1.825 2.202 -7.503 1.00 95.69 109 LEU A N 1
ATOM 866 C CA . LEU A 1 109 ? -1.662 1.097 -8.445 1.00 95.69 109 LEU A CA 1
ATOM 867 C C . LEU A 1 109 ? -2.057 -0.244 -7.829 1.00 95.69 109 LEU A C 1
ATOM 869 O O . LEU A 1 109 ? -2.711 -1.034 -8.500 1.00 95.69 109 LEU A O 1
ATOM 873 N N . MET A 1 110 ? -1.752 -0.473 -6.549 1.00 94.88 110 MET A N 1
ATOM 874 C CA . MET A 1 110 ? -2.249 -1.638 -5.815 1.00 94.88 110 MET A CA 1
ATOM 875 C C . MET A 1 110 ? -3.781 -1.637 -5.765 1.00 94.88 110 MET A C 1
ATOM 877 O O . MET A 1 110 ? -4.402 -2.640 -6.098 1.00 94.88 110 MET A O 1
ATOM 881 N N . ALA A 1 111 ? -4.414 -0.500 -5.459 1.00 92.31 111 ALA A N 1
ATOM 882 C CA . ALA A 1 111 ? -5.875 -0.403 -5.412 1.00 92.31 111 ALA A CA 1
ATOM 883 C C . ALA A 1 111 ? -6.522 -0.707 -6.776 1.00 92.31 111 ALA A C 1
ATOM 885 O O . ALA A 1 111 ? -7.537 -1.405 -6.844 1.00 92.31 111 ALA A O 1
ATOM 886 N N . ALA A 1 112 ? -5.926 -0.204 -7.862 1.00 93.19 112 ALA A N 1
ATOM 887 C CA . ALA A 1 112 ? -6.357 -0.495 -9.225 1.00 93.19 112 ALA A CA 1
ATOM 888 C C . ALA A 1 112 ? -6.149 -1.974 -9.590 1.00 93.19 112 ALA A C 1
ATOM 890 O O . ALA A 1 112 ? -7.057 -2.596 -10.138 1.00 93.19 112 ALA A O 1
ATOM 891 N N . ALA A 1 113 ? -4.995 -2.549 -9.240 1.00 92.56 113 ALA A N 1
ATOM 892 C CA . ALA A 1 113 ? -4.671 -3.952 -9.482 1.00 92.56 113 ALA A CA 1
ATOM 893 C C . ALA A 1 113 ? -5.676 -4.877 -8.783 1.00 92.56 113 ALA A C 1
ATOM 895 O O . ALA A 1 113 ? -6.259 -5.750 -9.426 1.00 92.56 113 ALA A O 1
ATOM 896 N N . MET A 1 114 ? -5.991 -4.625 -7.513 1.00 87.81 114 MET A N 1
ATOM 897 C CA . MET A 1 114 ? -6.968 -5.454 -6.812 1.00 87.81 114 MET A CA 1
ATOM 898 C C . MET A 1 114 ? -8.382 -5.307 -7.380 1.00 87.81 114 MET A C 1
ATOM 900 O O . MET A 1 114 ? -9.122 -6.285 -7.447 1.00 87.81 114 MET A O 1
ATOM 904 N N . ALA A 1 115 ? -8.773 -4.109 -7.826 1.00 88.00 115 ALA A N 1
ATOM 905 C CA . ALA A 1 115 ? -10.045 -3.917 -8.529 1.00 88.00 115 ALA A CA 1
ATOM 906 C C . ALA A 1 115 ? -10.086 -4.613 -9.904 1.00 88.00 115 ALA A C 1
ATOM 908 O O . ALA A 1 115 ? -11.168 -4.839 -10.440 1.00 88.00 115 ALA A O 1
ATOM 909 N N . ALA A 1 116 ? -8.924 -4.965 -10.455 1.00 89.25 116 ALA A N 1
ATOM 910 C CA . ALA A 1 116 ? -8.758 -5.769 -11.659 1.00 89.25 116 ALA A CA 1
ATOM 911 C C . ALA A 1 116 ? -8.593 -7.278 -11.371 1.00 89.25 116 ALA A C 1
ATOM 913 O O . ALA A 1 116 ? -8.190 -8.034 -12.256 1.00 89.25 116 ALA A O 1
ATOM 914 N N . GLY A 1 117 ? -8.867 -7.726 -10.139 1.00 86.62 117 GLY A N 1
ATOM 915 C CA . GLY A 1 117 ? -8.730 -9.130 -9.737 1.00 86.62 117 GLY A CA 1
ATOM 916 C C . GLY A 1 117 ? -7.283 -9.583 -9.525 1.00 86.62 117 GLY A C 1
ATOM 917 O O . GLY A 1 117 ? -7.008 -10.777 -9.551 1.00 86.62 117 GLY A O 1
ATOM 918 N N . GLN A 1 118 ? -6.348 -8.643 -9.354 1.00 87.94 118 GLN A N 1
ATOM 919 C CA . GLN A 1 118 ? -4.956 -8.913 -8.994 1.00 87.94 118 GLN A CA 1
ATOM 920 C C . GLN A 1 118 ? -4.771 -8.617 -7.502 1.00 87.94 118 GLN A C 1
ATOM 922 O O . GLN A 1 118 ? -4.522 -7.476 -7.117 1.00 87.94 118 GLN A O 1
ATOM 927 N N . ASP A 1 119 ? -4.952 -9.622 -6.654 1.00 74.31 119 ASP A N 1
ATOM 928 C CA . ASP A 1 119 ? -4.914 -9.471 -5.198 1.00 74.31 119 ASP A CA 1
ATOM 929 C C . ASP A 1 119 ? -3.537 -9.795 -4.583 1.00 74.31 119 ASP A C 1
ATOM 931 O O . ASP A 1 119 ? -2.537 -10.015 -5.276 1.00 74.31 119 ASP A O 1
ATOM 935 N N . PHE A 1 120 ? -3.491 -9.775 -3.247 1.00 78.62 120 PHE A N 1
ATOM 936 C CA . PHE A 1 120 ? -2.326 -10.165 -2.458 1.00 78.62 120 PHE A CA 1
ATOM 937 C C . PHE A 1 120 ? -2.365 -11.638 -2.033 1.00 78.62 120 PHE A C 1
ATOM 939 O O . PHE A 1 120 ? -1.778 -11.980 -1.002 1.00 78.62 120 PHE A O 1
ATOM 946 N N . GLU A 1 121 ? -3.051 -12.514 -2.781 1.00 76.69 121 GLU A N 1
ATOM 947 C CA . GLU A 1 121 ? -3.005 -13.946 -2.498 1.00 76.69 121 GLU A CA 1
ATOM 948 C C . GLU A 1 121 ? -1.556 -14.406 -2.387 1.00 76.69 121 GLU A C 1
ATOM 950 O O . GLU A 1 121 ? -0.679 -14.017 -3.166 1.00 76.69 121 GLU A O 1
ATOM 955 N N . THR A 1 122 ? -1.309 -15.250 -1.394 1.00 80.44 122 THR A N 1
ATOM 956 C CA . THR A 1 122 ? 0.004 -15.836 -1.183 1.00 80.44 122 THR A CA 1
ATOM 957 C C . THR A 1 122 ? 0.011 -17.294 -1.593 1.00 80.44 122 THR A C 1
ATOM 959 O O . THR A 1 122 ? -0.933 -18.026 -1.310 1.00 80.44 122 THR A O 1
ATOM 962 N N . GLU A 1 123 ? 1.114 -17.738 -2.170 1.00 79.00 123 GLU A N 1
ATOM 963 C CA . GLU A 1 123 ? 1.371 -19.129 -2.521 1.00 79.00 123 GLU A CA 1
ATOM 964 C C . GLU A 1 123 ? 2.701 -19.600 -1.924 1.00 79.00 123 GLU A C 1
ATOM 966 O O . GLU A 1 123 ? 3.539 -18.797 -1.504 1.00 79.00 123 GLU A O 1
ATOM 971 N N . MET A 1 124 ? 2.907 -20.918 -1.888 1.00 82.00 124 MET A N 1
ATOM 972 C CA . MET A 1 124 ? 4.204 -21.493 -1.534 1.00 82.00 124 MET A CA 1
ATOM 973 C C . MET A 1 124 ? 5.091 -21.545 -2.778 1.00 82.00 124 MET A C 1
ATOM 975 O O . MET A 1 124 ? 4.933 -22.426 -3.623 1.00 82.00 124 MET A O 1
ATOM 979 N N . GLY A 1 125 ? 6.033 -20.610 -2.871 1.00 75.12 125 GLY A N 1
ATOM 980 C CA . GLY A 1 125 ? 7.071 -20.594 -3.895 1.00 75.12 125 GLY A CA 1
ATOM 981 C C . GLY A 1 125 ? 8.233 -21.525 -3.558 1.00 75.12 125 GLY A C 1
ATOM 982 O O . GLY A 1 125 ? 8.397 -21.958 -2.414 1.00 75.12 125 GLY A O 1
ATOM 983 N N . ARG A 1 126 ? 9.058 -21.819 -4.566 1.00 77.25 126 ARG A N 1
ATOM 984 C CA . ARG A 1 126 ? 10.363 -22.470 -4.399 1.00 77.25 126 ARG A CA 1
ATOM 985 C C . ARG A 1 126 ? 11.444 -21.409 -4.547 1.00 77.25 126 ARG A C 1
ATOM 987 O O . ARG A 1 126 ? 11.483 -20.734 -5.571 1.00 77.25 126 ARG A O 1
ATOM 994 N N . HIS A 1 127 ? 12.285 -21.273 -3.536 1.00 78.12 127 HIS A N 1
ATOM 995 C CA . HIS A 1 127 ? 13.486 -20.455 -3.587 1.00 78.12 127 HIS A CA 1
ATOM 996 C C . HIS A 1 127 ? 14.695 -21.386 -3.533 1.00 78.12 127 HIS A C 1
ATOM 998 O O . HIS A 1 127 ? 14.752 -22.257 -2.667 1.00 78.12 127 HIS A O 1
ATOM 1004 N N . GLU A 1 128 ? 15.620 -21.235 -4.474 1.00 77.62 128 GLU A N 1
ATOM 1005 C CA . GLU A 1 128 ? 16.900 -21.939 -4.446 1.00 77.62 128 GLU A CA 1
ATOM 1006 C C . GLU A 1 128 ? 17.897 -21.077 -3.675 1.00 77.62 128 GLU A C 1
ATOM 1008 O O . GLU A 1 128 ? 18.145 -19.931 -4.043 1.00 77.62 128 GLU A O 1
ATOM 1013 N N . GLU A 1 129 ? 18.426 -21.611 -2.579 1.00 77.94 129 GLU A N 1
ATOM 1014 C CA . GLU A 1 129 ? 19.614 -21.067 -1.924 1.00 77.94 129 GLU A CA 1
ATOM 1015 C C . GLU A 1 129 ? 20.805 -21.944 -2.286 1.00 77.94 129 GLU A C 1
ATOM 1017 O O . GLU A 1 129 ? 20.708 -23.170 -2.243 1.00 77.94 129 GLU A O 1
ATOM 1022 N N . GLU A 1 130 ? 21.903 -21.309 -2.673 1.00 83.75 130 GLU A N 1
ATOM 1023 C CA . GLU A 1 130 ? 23.182 -21.959 -2.934 1.00 83.75 130 GLU A CA 1
ATOM 1024 C C . GLU A 1 130 ? 24.109 -21.615 -1.767 1.00 83.75 130 GLU A C 1
ATOM 1026 O O . GLU A 1 130 ? 24.250 -20.436 -1.432 1.00 83.75 130 GLU A O 1
ATOM 1031 N N . ASP A 1 131 ? 24.648 -22.633 -1.097 1.00 82.44 131 ASP A N 1
ATOM 1032 C CA . ASP A 1 131 ? 25.639 -22.432 -0.038 1.00 82.44 131 ASP A CA 1
ATOM 1033 C C . ASP A 1 131 ? 27.026 -22.107 -0.621 1.00 82.44 131 ASP A C 1
ATOM 1035 O O . ASP A 1 131 ? 27.247 -22.184 -1.831 1.00 82.44 131 ASP A O 1
ATOM 1039 N N . ASP A 1 132 ? 27.973 -21.732 0.245 1.00 80.81 132 ASP A N 1
ATOM 1040 C CA . ASP A 1 132 ? 29.348 -21.393 -0.156 1.00 80.81 132 ASP A CA 1
ATOM 1041 C C . ASP A 1 132 ? 30.077 -22.565 -0.855 1.00 80.81 132 ASP A C 1
ATOM 1043 O O . ASP A 1 132 ? 31.055 -22.344 -1.572 1.00 80.81 132 ASP A O 1
ATOM 1047 N N . ASP A 1 133 ? 29.582 -23.799 -0.684 1.00 86.25 133 ASP A N 1
ATOM 1048 C CA . ASP A 1 133 ? 30.092 -25.025 -1.307 1.00 86.25 133 ASP A CA 1
ATOM 1049 C C . ASP A 1 133 ? 29.389 -25.356 -2.648 1.00 86.25 133 ASP A C 1
ATOM 1051 O O . ASP A 1 133 ? 29.706 -26.364 -3.288 1.00 86.25 133 ASP A O 1
ATOM 1055 N N . GLY A 1 134 ? 28.451 -24.515 -3.105 1.00 83.00 134 GLY A N 1
ATOM 1056 C CA . GLY A 1 134 ? 27.711 -24.681 -4.361 1.00 83.00 134 GLY A CA 1
ATOM 1057 C C . GLY A 1 134 ? 26.533 -25.661 -4.288 1.00 83.00 134 GLY A C 1
ATOM 1058 O O . GLY A 1 134 ? 25.941 -26.005 -5.319 1.00 83.00 134 GLY A O 1
ATOM 1059 N N . ASN A 1 135 ? 26.162 -26.144 -3.097 1.00 85.94 135 ASN A N 1
ATOM 1060 C CA . ASN A 1 135 ? 24.996 -27.003 -2.935 1.00 85.94 135 ASN A CA 1
ATOM 1061 C C . ASN A 1 135 ? 23.717 -26.174 -2.953 1.00 85.94 135 ASN A C 1
ATOM 1063 O O . ASN A 1 135 ? 23.516 -25.255 -2.159 1.00 85.94 135 ASN A O 1
ATOM 1067 N N . LYS A 1 136 ? 22.793 -26.577 -3.824 1.00 85.50 136 LYS A N 1
ATOM 1068 C CA . LYS A 1 136 ? 21.487 -25.937 -3.956 1.00 85.50 136 LYS A CA 1
ATOM 1069 C C . LYS A 1 136 ? 20.457 -26.611 -3.067 1.00 85.50 136 LYS A C 1
ATOM 1071 O O . LYS A 1 136 ? 20.119 -27.780 -3.264 1.00 85.50 136 LYS A O 1
ATOM 1076 N N . THR A 1 137 ? 19.895 -25.848 -2.140 1.00 83.19 137 THR A N 1
ATOM 1077 C CA . THR A 1 137 ? 18.754 -26.261 -1.326 1.00 83.19 137 THR A CA 1
ATOM 1078 C C . THR A 1 137 ? 17.499 -25.535 -1.790 1.00 83.19 137 THR A C 1
ATOM 1080 O O . THR A 1 137 ? 17.453 -24.309 -1.862 1.00 83.19 137 THR A O 1
ATOM 1083 N N . VAL A 1 138 ? 16.445 -26.299 -2.085 1.00 83.31 138 VAL A N 1
ATOM 1084 C CA . VAL A 1 138 ? 15.133 -25.738 -2.419 1.00 83.31 138 VAL A CA 1
ATOM 1085 C C . VAL A 1 138 ? 14.337 -25.519 -1.138 1.00 83.31 138 VAL A C 1
ATOM 1087 O O . VAL A 1 138 ? 13.885 -26.473 -0.501 1.00 83.31 138 VAL A O 1
ATOM 1090 N N . ILE A 1 139 ? 14.102 -24.258 -0.795 1.00 83.00 139 ILE A N 1
ATOM 1091 C CA . ILE A 1 139 ? 13.304 -23.856 0.362 1.00 83.00 139 ILE A CA 1
ATOM 1092 C C . ILE A 1 139 ? 11.911 -23.444 -0.110 1.00 83.00 139 ILE A C 1
ATOM 1094 O O . ILE A 1 139 ? 11.739 -22.734 -1.104 1.00 83.00 139 ILE A O 1
ATOM 1098 N N . LYS A 1 140 ? 10.882 -23.896 0.613 1.00 81.81 140 LYS A N 1
ATOM 1099 C CA . LYS A 1 140 ? 9.507 -23.445 0.388 1.00 81.81 140 LYS A CA 1
ATOM 1100 C C . LYS A 1 140 ? 9.266 -22.147 1.148 1.00 81.81 140 LYS A C 1
ATOM 1102 O O . LYS A 1 140 ? 9.265 -22.152 2.376 1.00 81.81 140 LYS A O 1
ATOM 1107 N N . VAL A 1 141 ? 9.007 -21.062 0.426 1.00 79.25 141 VAL A N 1
ATOM 1108 C CA . VAL A 1 141 ? 8.797 -19.730 1.012 1.00 79.25 141 VAL A CA 1
ATOM 1109 C C . VAL A 1 141 ? 7.425 -19.204 0.606 1.00 79.25 141 VAL A C 1
ATOM 1111 O O . VAL A 1 141 ? 7.047 -19.269 -0.564 1.00 79.25 141 VAL A O 1
ATOM 1114 N N . LYS A 1 142 ? 6.659 -18.696 1.578 1.00 80.62 142 LYS A N 1
ATOM 1115 C CA . LYS A 1 142 ? 5.382 -18.021 1.311 1.00 80.62 142 LYS A CA 1
ATOM 1116 C C . LYS A 1 142 ? 5.673 -16.727 0.551 1.00 80.62 142 LYS A C 1
ATOM 1118 O O . LYS A 1 142 ? 6.538 -15.954 0.955 1.00 80.62 142 LYS A O 1
ATOM 1123 N N . GLN A 1 143 ? 4.971 -16.496 -0.547 1.00 79.50 143 GLN A N 1
ATOM 1124 C CA . GLN A 1 143 ? 5.232 -15.371 -1.436 1.00 79.50 143 GLN A CA 1
ATOM 1125 C C . GLN A 1 143 ? 3.934 -14.857 -2.058 1.00 79.50 143 GLN A C 1
ATOM 1127 O O . GLN A 1 143 ? 2.964 -15.602 -2.131 1.00 79.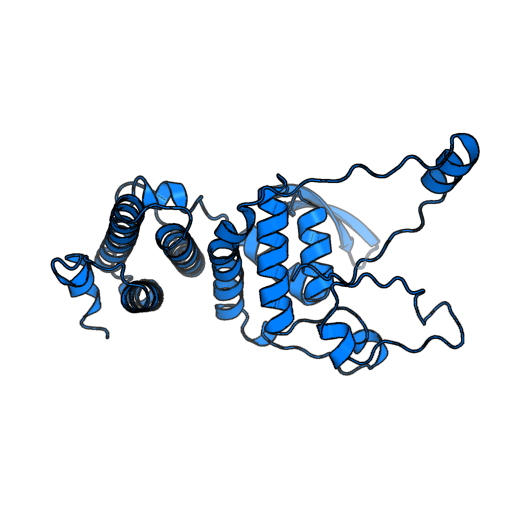50 143 GLN A O 1
ATOM 1132 N N . LEU A 1 144 ? 3.910 -13.614 -2.541 1.00 83.31 144 LEU A N 1
ATOM 1133 C CA . LEU A 1 144 ? 2.775 -13.119 -3.324 1.00 83.31 144 LEU A CA 1
ATOM 1134 C C . LEU A 1 144 ? 2.617 -13.901 -4.631 1.00 83.31 144 LEU A C 1
ATOM 1136 O O . LEU A 1 144 ? 3.597 -14.217 -5.302 1.00 83.31 144 LEU A O 1
ATOM 1140 N N . LYS A 1 145 ? 1.377 -14.163 -5.019 1.00 84.75 145 LYS A N 1
ATOM 1141 C CA . LYS A 1 145 ? 1.024 -14.822 -6.276 1.00 84.75 145 LYS A CA 1
ATOM 1142 C C . LYS A 1 145 ? 0.958 -13.824 -7.432 1.00 84.75 145 LYS A C 1
ATOM 1144 O O . LYS A 1 145 ? 1.460 -14.098 -8.521 1.00 84.75 145 LYS A O 1
ATOM 1149 N N . SER A 1 146 ? 0.398 -12.632 -7.199 1.00 87.94 146 SER A N 1
ATOM 1150 C CA . SER A 1 146 ? 0.249 -11.624 -8.253 1.00 87.94 146 SER A CA 1
ATOM 1151 C C . SER A 1 146 ? 1.593 -11.036 -8.692 1.00 87.94 146 SER A C 1
ATOM 1153 O O . SER A 1 146 ? 2.236 -10.259 -7.981 1.00 87.94 146 SER A O 1
ATOM 1155 N N . ARG A 1 147 ? 1.999 -11.358 -9.925 1.00 89.94 147 ARG A N 1
ATOM 1156 C CA . ARG A 1 147 ? 3.136 -10.707 -10.595 1.00 89.94 147 ARG A CA 1
ATOM 1157 C C . ARG A 1 147 ? 2.837 -9.254 -10.960 1.00 89.94 147 ARG A C 1
ATOM 1159 O O . ARG A 1 147 ? 3.748 -8.437 -10.934 1.00 89.94 147 ARG A O 1
ATOM 1166 N N . VAL A 1 148 ? 1.579 -8.926 -11.264 1.00 91.81 148 VAL A N 1
ATOM 1167 C CA . VAL A 1 148 ? 1.166 -7.563 -11.636 1.00 91.81 148 VAL A CA 1
ATOM 1168 C C . VAL A 1 148 ? 1.420 -6.598 -10.483 1.00 91.81 148 VAL A C 1
ATOM 1170 O O . VAL A 1 148 ? 2.073 -5.577 -10.670 1.00 91.81 148 VAL A O 1
ATOM 1173 N N . VAL A 1 149 ? 0.971 -6.951 -9.277 1.00 93.19 149 VAL A N 1
ATOM 1174 C CA . VAL A 1 149 ? 1.195 -6.134 -8.077 1.00 93.19 149 VAL A CA 1
ATOM 1175 C C . VAL A 1 149 ? 2.689 -5.940 -7.815 1.00 93.19 149 VAL A C 1
ATOM 1177 O O . VAL A 1 149 ? 3.113 -4.818 -7.544 1.00 93.19 149 VAL A O 1
ATOM 1180 N N . ARG A 1 150 ? 3.497 -7.000 -7.955 1.00 93.38 150 ARG A N 1
ATOM 1181 C CA . ARG A 1 150 ? 4.956 -6.910 -7.800 1.00 93.38 150 ARG A CA 1
ATOM 1182 C C . ARG A 1 150 ? 5.584 -5.912 -8.761 1.00 93.38 150 ARG A C 1
ATOM 1184 O O . ARG A 1 150 ? 6.232 -4.979 -8.302 1.00 93.38 150 ARG A O 1
ATOM 1191 N N . ILE A 1 151 ? 5.315 -6.064 -10.057 1.00 94.81 151 ILE A N 1
ATOM 1192 C CA . ILE A 1 151 ? 5.850 -5.187 -11.109 1.00 94.81 151 ILE A CA 1
ATOM 1193 C C . ILE A 1 151 ? 5.464 -3.727 -10.848 1.00 94.81 151 ILE A C 1
ATOM 1195 O O . ILE A 1 151 ? 6.300 -2.837 -10.971 1.00 94.81 151 ILE A O 1
ATOM 1199 N N . LEU A 1 152 ? 4.211 -3.468 -10.461 1.00 95.88 152 LEU A N 1
ATOM 1200 C CA . LEU A 1 152 ? 3.733 -2.105 -10.218 1.00 95.88 152 LEU A CA 1
ATOM 1201 C C . LEU A 1 152 ? 4.413 -1.457 -9.007 1.00 95.88 152 LEU A C 1
ATOM 1203 O O . LEU A 1 152 ? 4.801 -0.291 -9.081 1.00 95.88 152 LEU A O 1
ATOM 1207 N N . VAL A 1 153 ? 4.565 -2.189 -7.900 1.00 96.69 153 VAL A N 1
ATOM 1208 C CA . VAL A 1 153 ? 5.213 -1.658 -6.691 1.00 96.69 153 VAL A CA 1
ATOM 1209 C C . VAL A 1 153 ? 6.716 -1.498 -6.915 1.00 96.69 153 VAL A C 1
ATOM 1211 O O . VAL A 1 153 ? 7.239 -0.421 -6.645 1.00 96.69 153 VAL A O 1
ATOM 1214 N N . GLU A 1 154 ? 7.401 -2.499 -7.473 1.00 96.31 154 GLU A N 1
ATOM 1215 C CA . GLU A 1 154 ? 8.826 -2.411 -7.835 1.00 96.31 154 GLU A CA 1
ATOM 1216 C C . GLU A 1 154 ? 9.087 -1.241 -8.786 1.00 96.31 154 GLU A C 1
ATOM 1218 O O . GLU A 1 154 ? 9.986 -0.436 -8.546 1.00 96.31 154 GLU A O 1
ATOM 1223 N N . GLY A 1 155 ? 8.236 -1.066 -9.798 1.00 96.56 155 GLY A N 1
ATOM 1224 C CA . GLY A 1 155 ? 8.318 0.056 -10.725 1.00 96.56 155 GLY A CA 1
ATOM 1225 C C . GLY A 1 155 ? 8.049 1.420 -10.094 1.00 96.56 155 GLY A C 1
ATOM 1226 O O . GLY A 1 155 ? 8.418 2.444 -10.669 1.00 96.56 155 GLY A O 1
ATOM 1227 N N . CYS A 1 156 ? 7.428 1.466 -8.915 1.00 97.50 156 CYS A N 1
ATOM 1228 C CA . CYS A 1 156 ? 7.271 2.701 -8.157 1.00 97.50 156 CYS A CA 1
ATOM 1229 C C . CYS A 1 156 ? 8.471 2.976 -7.254 1.00 97.50 156 CYS A C 1
ATOM 1231 O O . CYS A 1 156 ? 9.035 4.067 -7.290 1.00 97.50 156 CYS A O 1
ATOM 1233 N N . VAL A 1 157 ? 8.821 2.010 -6.405 1.00 96.62 157 VAL A N 1
ATOM 1234 C CA . VAL A 1 157 ? 9.691 2.243 -5.242 1.00 96.62 157 VAL A CA 1
ATOM 1235 C C . VAL A 1 157 ? 11.079 1.619 -5.376 1.00 96.62 157 VAL A C 1
ATOM 1237 O O . VAL A 1 157 ? 11.914 1.808 -4.497 1.00 96.62 157 VAL A O 1
ATOM 1240 N N . GLY A 1 158 ? 11.341 0.912 -6.473 1.00 95.06 158 GLY A N 1
ATOM 1241 C CA . GLY A 1 158 ? 12.566 0.151 -6.686 1.00 95.06 158 GLY A CA 1
ATOM 1242 C C . GLY A 1 158 ? 12.515 -1.240 -6.047 1.00 95.06 158 GLY A C 1
ATOM 1243 O O . GLY A 1 158 ? 11.726 -1.517 -5.139 1.00 95.06 158 GLY A O 1
ATOM 1244 N N . PHE A 1 159 ? 13.388 -2.128 -6.528 1.00 92.31 159 PHE A N 1
ATOM 1245 C CA . PHE A 1 159 ? 13.407 -3.542 -6.144 1.00 92.31 159 PHE A CA 1
ATOM 1246 C C . PHE A 1 159 ? 13.623 -3.756 -4.639 1.00 92.31 159 PHE A C 1
ATOM 1248 O O . PHE A 1 159 ? 12.880 -4.506 -4.008 1.00 92.31 159 PHE A O 1
ATOM 1255 N N . ALA A 1 160 ? 14.610 -3.080 -4.044 1.00 91.44 160 ALA A N 1
ATOM 1256 C CA . ALA A 1 160 ? 14.969 -3.282 -2.640 1.00 91.44 160 ALA A CA 1
ATOM 1257 C C . ALA A 1 160 ? 13.808 -2.941 -1.688 1.00 91.44 160 ALA A C 1
ATOM 1259 O O . ALA A 1 160 ? 13.422 -3.765 -0.856 1.00 91.44 160 ALA A O 1
ATOM 1260 N N . ALA A 1 161 ? 13.205 -1.760 -1.858 1.00 94.62 161 ALA A N 1
ATOM 1261 C CA . ALA A 1 161 ? 12.091 -1.306 -1.031 1.00 94.62 161 ALA A CA 1
ATOM 1262 C C . ALA A 1 161 ? 10.830 -2.164 -1.235 1.00 94.62 161 ALA A C 1
ATOM 1264 O O . ALA A 1 161 ? 10.147 -2.504 -0.267 1.00 94.62 161 ALA A O 1
ATOM 1265 N N . ALA A 1 162 ? 10.537 -2.566 -2.476 1.00 95.00 162 ALA A N 1
ATOM 1266 C CA . ALA A 1 162 ? 9.409 -3.444 -2.776 1.00 95.00 162 ALA A CA 1
ATOM 1267 C C . ALA A 1 162 ? 9.587 -4.847 -2.176 1.00 95.00 162 ALA A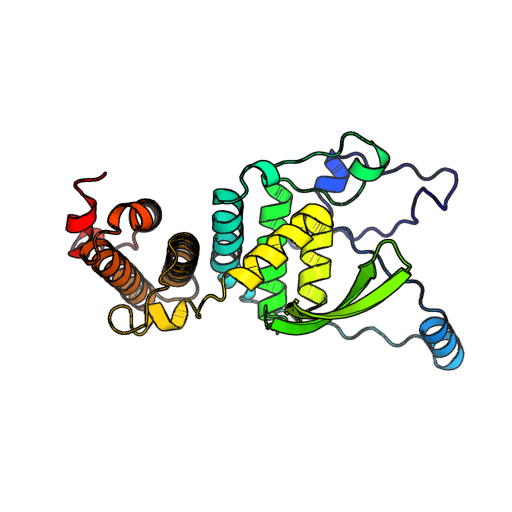 C 1
ATOM 1269 O O . ALA A 1 162 ? 8.659 -5.376 -1.561 1.00 95.00 162 ALA A O 1
ATOM 1270 N N . LYS A 1 163 ? 10.784 -5.440 -2.291 1.00 92.19 163 LYS A N 1
ATOM 1271 C CA . LYS A 1 163 ? 11.108 -6.746 -1.696 1.00 92.19 163 LYS A CA 1
ATOM 1272 C C . LYS A 1 163 ? 10.874 -6.739 -0.189 1.00 92.19 163 LYS A C 1
ATOM 1274 O O . LYS A 1 163 ? 10.281 -7.678 0.349 1.00 92.19 163 LYS A O 1
ATOM 1279 N N . GLU A 1 164 ? 11.317 -5.686 0.491 1.00 93.25 164 GLU A N 1
ATOM 1280 C CA . GLU A 1 164 ? 11.120 -5.538 1.930 1.00 93.25 164 GLU A CA 1
ATOM 1281 C C . GLU A 1 164 ? 9.640 -5.365 2.292 1.00 93.25 164 GLU A C 1
ATOM 1283 O O . GLU A 1 164 ? 9.146 -6.076 3.169 1.00 93.25 164 GLU A O 1
ATOM 1288 N N . PHE A 1 165 ? 8.908 -4.523 1.554 1.00 93.25 165 PHE A N 1
ATOM 1289 C CA . PHE A 1 165 ? 7.465 -4.345 1.727 1.00 93.25 165 PHE A CA 1
ATOM 1290 C C . PHE A 1 165 ? 6.689 -5.655 1.564 1.00 93.25 165 PHE A C 1
ATOM 1292 O O . PHE A 1 165 ? 5.847 -5.983 2.397 1.00 93.25 165 PHE A O 1
ATOM 1299 N N . PHE A 1 166 ? 6.987 -6.448 0.536 1.00 90.56 166 PHE A N 1
ATOM 1300 C CA . PHE A 1 166 ? 6.299 -7.720 0.315 1.00 90.56 166 PHE A CA 1
ATOM 1301 C C . PHE A 1 166 ? 6.685 -8.790 1.328 1.00 90.56 166 PHE A C 1
ATOM 1303 O O . PHE A 1 166 ? 5.828 -9.555 1.768 1.00 90.56 166 PHE A O 1
ATOM 1310 N N . THR A 1 167 ? 7.950 -8.821 1.745 1.00 88.44 167 THR A N 1
ATOM 1311 C CA . THR A 1 167 ? 8.393 -9.703 2.831 1.00 88.44 167 THR A CA 1
ATOM 1312 C C . THR A 1 167 ? 7.658 -9.367 4.125 1.00 88.44 167 THR A C 1
ATOM 1314 O O . THR A 1 167 ? 7.196 -10.267 4.826 1.00 88.44 167 THR A O 1
ATOM 1317 N N . TRP A 1 168 ? 7.521 -8.076 4.431 1.00 89.62 168 TRP A N 1
ATOM 1318 C CA . TRP A 1 168 ? 6.725 -7.600 5.553 1.00 89.62 168 TRP A CA 1
ATOM 1319 C C . TRP A 1 168 ? 5.260 -8.020 5.398 1.00 89.62 168 TRP A C 1
ATOM 1321 O O . TRP A 1 168 ? 4.741 -8.698 6.280 1.00 89.62 168 TRP A O 1
ATOM 1331 N N . LEU A 1 169 ? 4.630 -7.728 4.258 1.00 86.00 169 LEU A N 1
ATOM 1332 C CA . LEU A 1 169 ? 3.213 -8.004 4.002 1.00 86.00 169 LEU A CA 1
ATOM 1333 C C . LEU A 1 169 ? 2.872 -9.490 4.178 1.00 86.00 169 LEU A C 1
ATOM 1335 O O . LEU A 1 169 ? 1.916 -9.832 4.869 1.00 86.00 169 LEU A O 1
ATOM 1339 N N . VAL A 1 170 ? 3.693 -10.381 3.619 1.00 83.81 170 VAL A N 1
ATOM 1340 C CA . VAL A 1 170 ? 3.502 -11.834 3.737 1.00 83.81 170 VAL A CA 1
ATOM 1341 C C . VAL A 1 170 ? 3.640 -12.315 5.186 1.00 83.81 170 VAL A C 1
ATOM 1343 O O . VAL A 1 170 ? 2.904 -13.208 5.609 1.00 83.81 170 VAL A O 1
ATOM 1346 N N . LYS A 1 171 ? 4.562 -11.727 5.960 1.00 82.56 171 LYS A N 1
ATOM 1347 C CA . LYS A 1 171 ? 4.764 -12.057 7.382 1.00 82.56 171 LYS A CA 1
ATOM 1348 C C . LYS A 1 171 ? 3.630 -11.571 8.279 1.00 82.56 171 LYS A C 1
ATOM 1350 O O . LYS A 1 171 ? 3.488 -12.095 9.386 1.00 82.56 171 LYS A O 1
ATOM 1355 N N . GLN A 1 172 ? 2.875 -10.562 7.851 1.00 74.81 172 GLN A N 1
ATOM 1356 C CA . GLN A 1 172 ? 1.797 -10.026 8.669 1.00 74.81 172 GLN A CA 1
ATOM 1357 C C . GLN A 1 172 ? 0.618 -11.006 8.778 1.00 74.81 172 GLN A C 1
ATOM 1359 O O . GLN A 1 172 ? -0.014 -11.023 9.828 1.00 74.81 172 GLN A O 1
ATOM 1364 N N . ASP A 1 173 ? 0.391 -11.870 7.776 1.00 70.50 173 ASP A N 1
ATOM 1365 C CA . ASP A 1 173 ? -0.679 -12.892 7.763 1.00 70.50 173 ASP A CA 1
ATOM 1366 C C . ASP A 1 173 ? -2.023 -12.347 8.282 1.00 70.50 173 ASP A C 1
ATOM 1368 O O . ASP A 1 173 ? -2.667 -12.918 9.163 1.00 70.50 173 ASP A O 1
ATOM 1372 N N . LEU A 1 174 ? -2.384 -11.154 7.799 1.00 76.06 174 LEU A N 1
ATOM 1373 C CA . LEU A 1 174 ? -3.523 -10.399 8.309 1.00 76.06 174 LEU A CA 1
ATOM 1374 C C . LEU A 1 174 ? -4.823 -10.989 7.780 1.00 76.06 174 LEU A C 1
ATOM 1376 O O . LEU A 1 174 ? -4.942 -11.310 6.598 1.00 76.06 174 LEU A O 1
ATOM 1380 N N . ARG A 1 175 ? -5.809 -11.075 8.669 1.00 80.12 175 ARG A N 1
ATOM 1381 C CA . ARG A 1 175 ? -7.199 -11.362 8.315 1.00 80.12 175 ARG A CA 1
ATOM 1382 C C . ARG A 1 175 ? -7.826 -10.143 7.629 1.00 80.12 175 ARG A C 1
ATOM 1384 O O . ARG A 1 175 ? -7.378 -9.014 7.844 1.00 80.12 175 ARG A O 1
ATOM 1391 N N . ASP A 1 176 ? -8.848 -10.374 6.809 1.00 80.25 176 ASP A N 1
ATOM 1392 C CA . ASP A 1 176 ? -9.535 -9.314 6.071 1.00 80.25 176 ASP A CA 1
ATOM 1393 C C . ASP A 1 176 ? -10.142 -8.274 7.045 1.00 80.25 176 ASP A C 1
ATOM 1395 O O . ASP A 1 176 ? -10.825 -8.656 8.004 1.00 80.25 176 ASP A O 1
ATOM 1399 N N . PRO A 1 177 ? -9.904 -6.958 6.854 1.00 86.50 177 PRO A N 1
ATOM 1400 C CA . PRO A 1 177 ? -10.505 -5.918 7.687 1.00 86.50 177 PRO A CA 1
ATOM 1401 C C . PRO A 1 177 ? -12.042 -5.922 7.686 1.00 86.50 177 PRO A C 1
ATOM 1403 O O . PRO A 1 177 ? -12.635 -5.458 8.663 1.00 86.50 177 PRO A O 1
ATOM 1406 N N . GLU A 1 178 ? -12.699 -6.428 6.639 1.00 85.38 178 GLU A N 1
ATOM 1407 C CA . GLU A 1 178 ? -14.162 -6.530 6.592 1.00 85.38 178 GLU A CA 1
ATOM 1408 C C . GLU A 1 178 ? -14.703 -7.514 7.637 1.00 85.38 178 GLU A C 1
ATOM 1410 O O . GLU A 1 178 ? -15.711 -7.214 8.275 1.00 85.38 178 GLU A O 1
ATOM 1415 N N . GLU A 1 179 ? -13.993 -8.612 7.920 1.00 87.25 179 GLU A N 1
ATOM 1416 C CA . GLU A 1 179 ? -14.393 -9.572 8.961 1.00 87.25 179 GLU A CA 1
ATOM 1417 C C . GLU A 1 179 ? -14.462 -8.902 10.344 1.00 87.25 179 GLU A C 1
ATOM 1419 O O . GLU A 1 179 ? -15.417 -9.084 11.100 1.00 87.25 179 GLU A O 1
ATOM 1424 N N . TYR A 1 180 ? -13.491 -8.039 10.655 1.00 92.75 180 TYR A N 1
ATOM 1425 C CA . TYR A 1 180 ? -13.487 -7.268 11.901 1.00 92.75 180 TYR A CA 1
ATOM 1426 C C . TYR A 1 180 ? -14.570 -6.185 11.946 1.00 92.75 180 TYR A C 1
ATOM 1428 O O . TYR A 1 180 ? -15.022 -5.816 13.028 1.00 92.75 180 TYR A O 1
ATOM 1436 N N . LEU A 1 181 ? -14.980 -5.631 10.802 1.00 92.25 181 LEU A N 1
ATOM 1437 C CA . LEU A 1 181 ? -16.069 -4.652 10.751 1.00 92.25 181 LEU A CA 1
ATOM 1438 C C . LEU A 1 181 ? -17.448 -5.308 10.872 1.00 92.25 181 LEU A C 1
ATOM 1440 O O . LEU A 1 181 ? -18.378 -4.674 11.384 1.00 92.25 181 LEU A O 1
ATOM 1444 N N . GLU A 1 182 ? -17.585 -6.551 10.417 1.00 92.88 182 GLU A N 1
ATOM 1445 C CA . GLU A 1 182 ? -18.791 -7.361 10.588 1.00 92.88 182 GLU A CA 1
ATOM 1446 C C . GLU A 1 182 ? -18.948 -7.850 12.033 1.00 92.88 182 GLU A C 1
ATOM 1448 O O . GLU A 1 182 ? -20.028 -7.681 12.611 1.00 92.88 182 GLU A O 1
ATOM 1453 N N . ASP A 1 183 ? -17.873 -8.369 12.636 1.00 94.81 183 ASP A N 1
ATOM 1454 C CA . ASP A 1 183 ? -17.851 -8.849 14.021 1.00 94.81 183 ASP A CA 1
ATOM 1455 C C . ASP A 1 183 ? -16.635 -8.319 14.819 1.00 94.81 183 ASP A C 1
ATOM 1457 O O . ASP A 1 183 ? -15.656 -9.041 15.050 1.00 94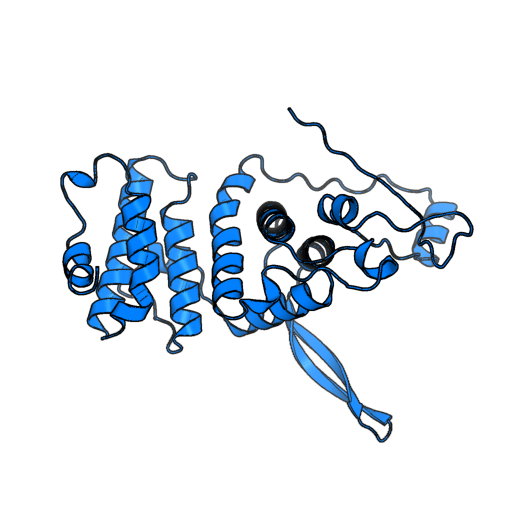.81 183 ASP A O 1
ATOM 1461 N N . PRO A 1 184 ? -16.682 -7.059 15.297 1.00 95.50 184 PRO A N 1
ATOM 1462 C CA . PRO A 1 184 ? -15.553 -6.436 15.998 1.00 95.50 184 PRO A CA 1
ATOM 1463 C C . PRO A 1 184 ? -15.241 -7.064 17.364 1.00 95.50 184 PRO A C 1
ATOM 1465 O O . PRO A 1 184 ? -14.121 -6.936 17.868 1.00 95.50 184 PRO A O 1
ATOM 1468 N N . LEU A 1 185 ? -16.213 -7.739 17.987 1.00 94.88 185 LEU A N 1
ATOM 1469 C CA . LEU A 1 185 ? -16.060 -8.292 19.335 1.00 94.88 185 LEU A CA 1
ATOM 1470 C C . LEU A 1 185 ? -15.732 -9.790 19.332 1.00 94.88 185 LEU A C 1
ATOM 1472 O O . LEU A 1 185 ? -15.008 -10.235 20.221 1.00 94.88 185 LEU A O 1
ATOM 1476 N N . GLY A 1 186 ? -16.210 -10.555 18.346 1.00 92.25 186 GLY A N 1
ATOM 1477 C CA . GLY A 1 186 ? -15.966 -11.996 18.245 1.00 92.25 186 GLY A CA 1
ATOM 1478 C C . GLY A 1 186 ? -14.779 -12.385 17.362 1.00 92.25 186 GLY A C 1
ATOM 1479 O O . GLY A 1 186 ? -14.148 -13.412 17.623 1.00 92.25 186 GLY A O 1
ATOM 1480 N N . THR A 1 187 ? -14.385 -11.560 16.383 1.00 93.69 187 THR A N 1
ATOM 1481 C CA . THR A 1 187 ? -13.263 -11.901 15.487 1.00 93.69 187 THR A CA 1
ATOM 1482 C C . THR A 1 187 ? -11.942 -12.014 16.267 1.00 93.69 187 THR A C 1
ATOM 1484 O O . THR A 1 187 ? -11.624 -11.117 17.054 1.00 93.69 187 THR A O 1
ATOM 1487 N N . PRO A 1 188 ? -11.134 -13.080 16.097 1.00 91.50 188 PRO A N 1
ATOM 1488 C CA . PRO A 1 188 ? -9.874 -13.237 16.824 1.00 91.50 188 PRO A CA 1
ATOM 1489 C C . PRO A 1 188 ? -8.878 -12.101 16.553 1.00 91.50 188 PRO A C 1
ATOM 1491 O O . PRO A 1 188 ? -8.585 -11.773 15.401 1.00 91.50 188 PRO A O 1
ATOM 1494 N N . LEU A 1 189 ? -8.323 -11.520 17.619 1.00 90.94 189 LEU A N 1
ATOM 1495 C CA . LEU A 1 189 ? -7.271 -10.509 17.512 1.00 90.94 189 LEU A CA 1
ATOM 1496 C C . LEU A 1 189 ? -5.901 -11.165 17.279 1.00 90.94 189 LEU A C 1
ATOM 1498 O O . LEU A 1 189 ? -5.610 -12.205 17.884 1.00 90.94 189 LEU A O 1
ATOM 1502 N N . PRO A 1 190 ? -5.020 -10.553 16.467 1.00 89.62 190 PRO A N 1
ATOM 1503 C CA . PRO A 1 190 ? -3.630 -10.975 16.386 1.00 89.62 190 PRO A CA 1
ATOM 1504 C C . PRO A 1 190 ? -2.939 -10.895 17.751 1.00 89.62 190 PRO A C 1
ATOM 1506 O O . PRO A 1 190 ? -3.130 -9.949 18.518 1.00 89.62 190 PRO A O 1
ATOM 1509 N N . LYS A 1 191 ? -2.090 -11.884 18.053 1.00 86.19 191 LYS A N 1
ATOM 1510 C CA . LYS A 1 191 ? -1.328 -11.906 19.313 1.00 86.19 191 LYS A CA 1
ATOM 1511 C C . LYS A 1 191 ? -0.157 -10.924 19.298 1.00 86.19 191 LYS A C 1
ATOM 1513 O O . LYS A 1 191 ? 0.182 -10.374 20.343 1.00 86.19 191 LYS A O 1
ATOM 1518 N N . ARG A 1 192 ? 0.464 -10.721 18.132 1.00 87.38 192 ARG A N 1
ATOM 1519 C CA . ARG A 1 192 ? 1.617 -9.832 17.962 1.00 87.38 192 ARG A CA 1
ATOM 1520 C C . ARG A 1 192 ? 1.178 -8.378 17.803 1.00 87.38 192 ARG A C 1
ATOM 1522 O O . ARG A 1 192 ? 0.219 -8.088 17.094 1.00 87.38 192 ARG A O 1
ATOM 1529 N N . GLN A 1 193 ? 1.923 -7.467 18.423 1.00 86.38 193 GLN A N 1
ATOM 1530 C CA . GLN A 1 193 ? 1.617 -6.034 18.432 1.00 86.38 193 GLN A CA 1
ATOM 1531 C C . GLN A 1 193 ? 1.710 -5.380 17.045 1.00 86.38 193 GLN A C 1
ATOM 1533 O O . GLN A 1 193 ? 0.876 -4.540 16.708 1.00 86.38 193 GLN A O 1
ATOM 1538 N N . ASP A 1 194 ? 2.679 -5.775 16.217 1.00 81.69 194 ASP A N 1
ATOM 1539 C CA . ASP A 1 194 ? 2.826 -5.240 14.860 1.00 81.69 194 ASP A CA 1
ATOM 1540 C C . ASP A 1 194 ? 1.660 -5.664 13.952 1.00 81.69 194 ASP A C 1
ATOM 1542 O O . ASP A 1 194 ? 1.078 -4.825 13.265 1.00 81.69 194 ASP A O 1
ATOM 1546 N N . GLN A 1 195 ? 1.228 -6.925 14.054 1.00 86.00 195 GLN A N 1
ATOM 1547 C CA . GLN A 1 195 ? 0.031 -7.425 13.367 1.00 86.00 195 GLN A CA 1
ATOM 1548 C C . GLN A 1 195 ? -1.247 -6.738 13.857 1.00 86.00 195 GLN A C 1
ATOM 1550 O O . GLN A 1 195 ? -2.128 -6.419 13.058 1.00 86.00 195 GLN A O 1
ATOM 1555 N N . LEU A 1 196 ? -1.356 -6.484 15.166 1.00 89.50 196 LEU A N 1
ATOM 1556 C CA . LEU A 1 196 ? -2.492 -5.768 15.746 1.00 89.50 196 LEU A CA 1
ATOM 1557 C C . LEU A 1 196 ? -2.564 -4.325 15.228 1.00 89.50 196 LEU A C 1
ATOM 1559 O O . LEU A 1 196 ? -3.637 -3.863 14.847 1.00 89.50 196 LEU A O 1
ATOM 1563 N N . THR A 1 197 ? -1.416 -3.648 15.139 1.00 88.44 197 THR A N 1
ATOM 1564 C CA . THR A 1 197 ? -1.299 -2.298 14.563 1.00 88.44 197 THR A CA 1
ATOM 1565 C C . THR A 1 197 ? -1.726 -2.288 13.096 1.00 88.44 197 THR A C 1
ATOM 1567 O O . THR A 1 197 ? -2.533 -1.450 12.694 1.00 88.44 197 THR A O 1
ATOM 1570 N N . ALA A 1 198 ? -1.231 -3.246 12.305 1.00 85.44 198 ALA A N 1
ATOM 1571 C CA . ALA A 1 198 ? -1.575 -3.383 10.893 1.00 85.44 198 ALA A CA 1
ATOM 1572 C C . ALA A 1 198 ? -3.069 -3.661 10.680 1.00 85.44 198 ALA A C 1
ATOM 1574 O O . ALA A 1 198 ? -3.707 -3.040 9.831 1.00 85.44 198 ALA A O 1
ATOM 1575 N N . THR A 1 199 ? -3.636 -4.546 11.502 1.00 89.38 199 THR A N 1
ATOM 1576 C CA . THR A 1 199 ? -5.066 -4.881 11.490 1.00 89.38 199 THR A CA 1
ATOM 1577 C C . THR A 1 199 ? -5.909 -3.653 11.803 1.00 89.38 199 THR A C 1
ATOM 1579 O O . THR A 1 199 ? -6.812 -3.314 11.045 1.00 89.38 199 THR A O 1
ATOM 1582 N N . LEU A 1 200 ? -5.586 -2.933 12.880 1.00 91.50 200 LEU A N 1
ATOM 1583 C CA . LEU A 1 200 ? -6.283 -1.708 13.258 1.00 91.50 200 LEU A CA 1
ATOM 1584 C C . LEU A 1 200 ? -6.233 -0.652 12.151 1.00 91.50 200 LEU A C 1
ATOM 1586 O O . LEU A 1 200 ? -7.259 -0.058 11.823 1.00 91.50 200 LEU A O 1
ATOM 1590 N N . ALA A 1 20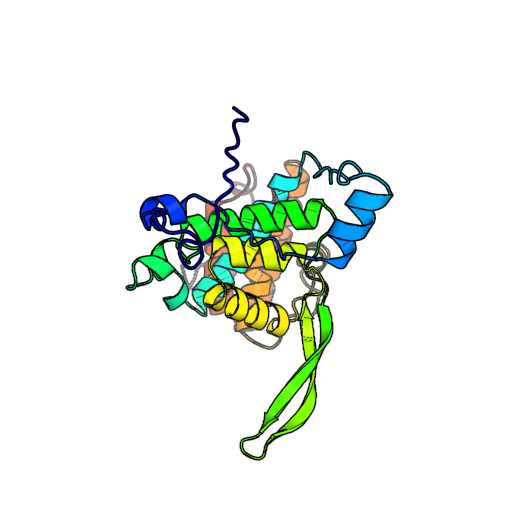1 ? -5.062 -0.437 11.552 1.00 87.88 201 ALA A N 1
ATOM 1591 C CA . ALA A 1 201 ? -4.913 0.503 10.453 1.00 87.88 201 ALA A CA 1
ATOM 1592 C C . ALA A 1 201 ? -5.789 0.094 9.253 1.00 87.88 201 ALA A C 1
ATOM 1594 O O . ALA A 1 201 ? -6.479 0.943 8.672 1.00 87.88 201 ALA A O 1
ATOM 1595 N N . ALA A 1 202 ? -5.791 -1.189 8.878 1.00 84.88 202 ALA A N 1
ATOM 1596 C CA . ALA A 1 202 ? -6.610 -1.706 7.782 1.00 84.88 202 ALA A CA 1
ATOM 1597 C C . ALA A 1 202 ? -8.113 -1.541 8.073 1.00 84.88 202 ALA A C 1
ATOM 1599 O O . ALA A 1 202 ? -8.849 -1.028 7.229 1.00 84.88 202 ALA A O 1
ATOM 1600 N N . VAL A 1 203 ? -8.554 -1.869 9.293 1.00 91.12 203 VAL A N 1
ATOM 1601 C CA . VAL A 1 203 ? -9.946 -1.708 9.748 1.00 91.12 203 VAL A CA 1
ATOM 1602 C C . VAL A 1 203 ? -10.373 -0.243 9.736 1.00 91.12 203 VAL A C 1
ATOM 1604 O O . VAL A 1 203 ? -11.453 0.071 9.238 1.00 91.12 203 VAL A O 1
ATOM 1607 N N . VAL A 1 204 ? -9.536 0.682 10.217 1.00 91.38 204 VAL A N 1
ATOM 1608 C CA . VAL A 1 204 ? -9.834 2.124 10.173 1.00 91.38 204 VAL A CA 1
ATOM 1609 C C . VAL A 1 204 ? -10.022 2.593 8.733 1.00 91.38 204 VAL A C 1
ATOM 1611 O O . VAL A 1 204 ? -11.026 3.240 8.430 1.00 91.38 204 VAL A O 1
ATOM 1614 N N . ALA A 1 205 ? -9.114 2.226 7.828 1.00 85.81 205 ALA A N 1
ATOM 1615 C CA . ALA A 1 205 ? -9.219 2.598 6.420 1.00 85.81 205 ALA A CA 1
ATOM 1616 C C . ALA A 1 205 ? -10.471 2.019 5.743 1.00 85.81 205 ALA A C 1
ATOM 1618 O O . ALA A 1 205 ? -11.167 2.738 5.021 1.00 85.81 205 ALA A O 1
ATOM 1619 N N . ALA A 1 206 ? -10.800 0.756 6.019 1.00 85.50 206 ALA A N 1
ATOM 1620 C CA . ALA A 1 206 ? -12.019 0.119 5.532 1.00 85.50 206 ALA A CA 1
ATOM 1621 C C . ALA A 1 206 ? -13.285 0.765 6.130 1.00 85.50 206 ALA A C 1
ATOM 1623 O O . ALA A 1 206 ? -14.288 0.944 5.428 1.00 85.50 206 ALA A O 1
ATOM 1624 N N . SER A 1 207 ? -13.246 1.174 7.402 1.00 89.50 207 SER A N 1
ATOM 1625 C CA . SER A 1 207 ? -14.381 1.795 8.094 1.00 89.50 207 SER A CA 1
ATOM 1626 C C . SER A 1 207 ? -14.733 3.170 7.531 1.00 89.50 207 SER A C 1
ATOM 1628 O O . SER A 1 207 ? -15.911 3.491 7.399 1.00 89.50 207 SER A O 1
ATOM 1630 N N . LEU A 1 208 ? -13.712 3.938 7.138 1.00 86.06 208 LEU A N 1
ATOM 1631 C CA . LEU A 1 208 ? -13.826 5.283 6.574 1.00 86.06 208 LEU A CA 1
ATOM 1632 C C . LEU A 1 208 ? -13.970 5.281 5.048 1.00 86.06 208 LEU A C 1
ATOM 1634 O O . LEU A 1 208 ? -14.024 6.343 4.426 1.00 86.06 208 LEU A O 1
ATOM 1638 N N . SER A 1 209 ? -14.009 4.104 4.419 1.00 78.69 209 SER A N 1
ATOM 1639 C CA . SER A 1 209 ? -14.064 4.013 2.967 1.00 78.69 209 SER A CA 1
ATOM 1640 C C . SER A 1 209 ? -15.316 4.698 2.412 1.00 78.69 209 SER A C 1
ATOM 1642 O O . SER A 1 209 ? -16.454 4.333 2.729 1.00 78.69 209 SER A O 1
ATOM 1644 N N . ALA A 1 210 ? -15.090 5.632 1.482 1.00 61.38 210 ALA A N 1
ATOM 1645 C CA . ALA A 1 210 ? -16.112 6.393 0.756 1.00 61.38 210 ALA A CA 1
ATOM 1646 C C . ALA A 1 210 ? -17.021 5.529 -0.153 1.00 61.38 210 ALA A C 1
ATOM 1648 O O . ALA A 1 210 ? -17.839 6.051 -0.911 1.00 61.38 210 ALA A O 1
ATOM 1649 N N . LEU A 1 211 ? -16.884 4.199 -0.102 1.00 57.91 211 LEU A N 1
ATOM 1650 C CA . LEU A 1 211 ? -17.789 3.230 -0.726 1.00 57.91 211 LEU A CA 1
ATOM 1651 C C . LEU A 1 211 ? -19.219 3.308 -0.197 1.00 57.91 211 LEU A C 1
ATOM 1653 O O . LEU A 1 211 ? -20.157 2.947 -0.911 1.00 57.91 211 LEU A O 1
ATOM 1657 N N . HIS A 1 212 ? -19.379 3.748 1.046 1.00 58.78 212 HIS A N 1
ATOM 1658 C CA . HIS A 1 212 ? -20.596 3.548 1.813 1.00 58.78 212 HIS A CA 1
ATOM 1659 C C . HIS A 1 212 ? -21.434 4.827 1.908 1.00 58.78 212 HIS A C 1
ATOM 1661 O O . HIS A 1 212 ? -20.918 5.927 2.088 1.00 58.78 212 HIS A O 1
ATOM 1667 N N . LYS A 1 213 ? -22.763 4.680 1.812 1.00 64.88 213 LYS A N 1
ATOM 1668 C CA . LYS A 1 213 ? -23.724 5.761 2.104 1.00 64.88 213 LYS A CA 1
ATOM 1669 C C . LYS A 1 213 ? -23.612 6.176 3.577 1.00 64.88 213 LYS A C 1
ATOM 1671 O O . LYS A 1 213 ? -23.246 5.348 4.406 1.00 64.88 213 LYS A O 1
ATOM 1676 N N . THR A 1 214 ? -24.035 7.391 3.930 1.00 71.12 214 THR A N 1
ATOM 1677 C CA . THR A 1 214 ? -23.884 7.989 5.276 1.00 71.12 214 THR A CA 1
ATOM 1678 C C . THR A 1 214 ? -24.255 7.053 6.436 1.00 71.12 214 THR A C 1
ATOM 1680 O O . THR A 1 214 ? -23.471 6.893 7.363 1.00 71.12 214 THR A O 1
ATOM 1683 N N . LYS A 1 215 ? -25.394 6.344 6.364 1.00 73.44 215 LYS A N 1
ATOM 1684 C CA . LYS A 1 215 ? -25.797 5.385 7.417 1.00 73.44 215 LYS A CA 1
ATOM 1685 C C . LYS A 1 215 ? -24.884 4.156 7.520 1.00 73.44 215 LYS A C 1
ATOM 1687 O O . LYS A 1 215 ? -24.636 3.657 8.612 1.00 73.44 215 LYS A O 1
ATOM 1692 N N . ALA A 1 216 ? -24.399 3.647 6.388 1.00 81.50 216 ALA A N 1
ATOM 1693 C CA . ALA A 1 216 ? -23.465 2.523 6.370 1.00 81.50 216 ALA A CA 1
ATOM 1694 C C . ALA A 1 216 ? -22.071 2.958 6.852 1.00 81.50 216 ALA A C 1
ATOM 1696 O O . ALA A 1 216 ? -21.418 2.201 7.563 1.00 81.50 216 ALA A O 1
ATOM 1697 N N . LEU A 1 217 ? -21.664 4.191 6.538 1.00 85.12 217 LEU A N 1
ATOM 1698 C CA . LEU A 1 217 ? -20.440 4.802 7.051 1.00 85.12 217 LEU A CA 1
ATOM 1699 C C . LEU A 1 217 ? -20.478 4.932 8.582 1.00 85.12 217 LEU A C 1
ATOM 1701 O O . LEU A 1 217 ? -19.546 4.490 9.242 1.00 85.12 217 LEU A O 1
ATOM 1705 N N . GLU A 1 218 ? -21.574 5.439 9.160 1.00 89.75 218 GLU A N 1
ATOM 1706 C CA . GLU A 1 218 ? -21.727 5.512 10.621 1.00 89.75 218 GLU A CA 1
ATOM 1707 C C . GLU A 1 218 ? -21.653 4.123 11.278 1.00 89.75 218 GLU A C 1
ATOM 1709 O O . GLU A 1 218 ? -20.941 3.944 12.268 1.00 89.75 218 GLU A O 1
ATOM 1714 N N . LYS A 1 219 ? -22.347 3.118 10.723 1.00 90.69 219 LYS A N 1
ATOM 1715 C CA . LYS A 1 219 ? -22.311 1.746 11.259 1.00 90.69 219 LYS A CA 1
ATOM 1716 C C . LYS A 1 219 ? -20.878 1.204 11.308 1.00 90.69 219 LYS A C 1
ATOM 1718 O O . LYS A 1 219 ? -20.472 0.646 12.325 1.00 90.69 219 LYS A O 1
ATOM 1723 N N . ARG A 1 220 ? -20.119 1.381 10.224 1.00 92.75 220 ARG A N 1
ATOM 1724 C CA . ARG A 1 220 ? -18.731 0.905 10.107 1.00 92.75 220 ARG A CA 1
ATOM 1725 C C . ARG A 1 220 ? -17.783 1.684 11.014 1.00 92.75 220 ARG A C 1
ATOM 1727 O O . ARG A 1 220 ? -16.956 1.078 11.685 1.00 92.75 220 ARG A O 1
ATOM 1734 N N . TYR A 1 221 ? -17.959 3.000 11.104 1.00 93.81 221 TYR A N 1
ATOM 1735 C CA . TYR A 1 221 ? -17.232 3.861 12.036 1.00 93.81 221 TYR A CA 1
ATOM 1736 C C . TYR A 1 221 ? -17.393 3.391 13.488 1.00 93.81 221 TYR A C 1
ATOM 1738 O O . TYR A 1 221 ? -16.411 3.223 14.210 1.00 93.81 221 TYR A O 1
ATOM 1746 N N . ARG A 1 222 ? -18.632 3.103 13.910 1.00 94.88 222 ARG A N 1
ATOM 1747 C CA . ARG A 1 222 ? -18.918 2.566 15.249 1.00 94.88 222 ARG A CA 1
ATOM 1748 C C . ARG A 1 222 ? -18.343 1.160 15.450 1.00 94.88 222 ARG A C 1
ATOM 1750 O O . ARG A 1 222 ? -17.888 0.857 16.546 1.00 94.88 222 ARG A O 1
ATOM 1757 N N . ALA A 1 223 ? -18.332 0.312 14.419 1.00 95.88 223 ALA A N 1
ATOM 1758 C CA . ALA A 1 223 ? -17.698 -1.007 14.492 1.00 95.88 223 ALA A CA 1
ATOM 1759 C C . ALA A 1 223 ? -16.179 -0.908 14.724 1.00 95.88 223 ALA A C 1
ATOM 1761 O O . ALA A 1 223 ? -15.650 -1.608 15.585 1.00 95.88 223 ALA A O 1
ATOM 1762 N N . ALA A 1 224 ? -15.495 0.017 14.044 1.00 96.00 224 ALA A N 1
ATOM 1763 C CA . ALA A 1 224 ? -14.075 0.278 14.284 1.00 96.00 224 ALA A CA 1
ATOM 1764 C C . ALA A 1 224 ? -13.810 0.775 15.719 1.00 96.00 224 ALA A C 1
ATOM 1766 O O . ALA A 1 224 ? -12.871 0.311 16.365 1.00 96.00 224 ALA A O 1
ATOM 1767 N N . TRP A 1 225 ? -14.669 1.648 16.260 1.00 96.94 225 TRP A N 1
ATOM 1768 C CA . TRP A 1 225 ? -14.580 2.073 17.664 1.00 96.94 225 TRP A CA 1
ATOM 1769 C C . TRP A 1 225 ? -14.809 0.937 18.663 1.00 96.94 225 TRP A C 1
ATOM 1771 O O . TRP A 1 225 ? -14.092 0.871 19.657 1.00 96.94 225 TRP A O 1
ATOM 1781 N N . ARG A 1 226 ? -15.727 0.001 18.387 1.00 97.06 226 ARG A N 1
ATOM 1782 C CA . ARG A 1 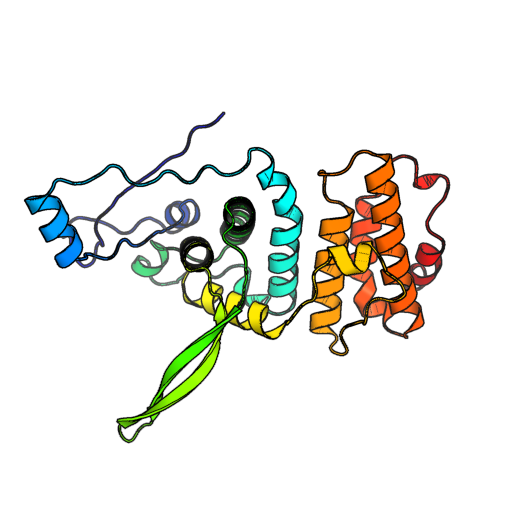226 ? -15.902 -1.214 19.208 1.00 97.06 226 ARG A CA 1
ATOM 1783 C C . ARG A 1 226 ? -14.636 -2.062 19.253 1.00 97.06 226 ARG A C 1
ATOM 1785 O O . ARG A 1 226 ? -14.256 -2.523 20.325 1.00 97.06 226 ARG A O 1
ATOM 1792 N N . LEU A 1 227 ? -13.972 -2.238 18.109 1.00 96.56 227 LEU A N 1
ATOM 1793 C CA . LEU A 1 227 ? -12.703 -2.961 18.040 1.00 96.56 227 LEU A CA 1
ATOM 1794 C C . LEU A 1 227 ? -11.609 -2.254 18.857 1.00 96.56 227 LEU A C 1
ATOM 1796 O O . LEU A 1 227 ? -10.904 -2.907 19.622 1.00 96.56 227 LEU A O 1
ATOM 1800 N N . ILE A 1 228 ? -11.502 -0.925 18.743 1.00 95.94 228 ILE A N 1
ATOM 1801 C CA . ILE A 1 228 ? -10.583 -0.108 19.556 1.00 95.94 228 ILE A CA 1
ATOM 1802 C C . ILE A 1 228 ? -10.882 -0.269 21.048 1.00 95.94 228 ILE A C 1
ATOM 1804 O O . ILE A 1 228 ? -9.963 -0.508 21.825 1.00 95.94 228 ILE A O 1
ATOM 1808 N N . GLY A 1 229 ? -12.154 -0.184 21.447 1.00 95.56 229 GLY A N 1
ATOM 1809 C CA . GLY A 1 229 ? -12.562 -0.337 22.840 1.00 95.56 229 GLY A CA 1
ATOM 1810 C C . GLY A 1 229 ? -12.222 -1.711 23.407 1.00 95.56 229 GLY A C 1
ATOM 1811 O O . GLY A 1 229 ? -11.741 -1.786 24.530 1.00 95.56 229 GLY A O 1
ATOM 1812 N N . ARG A 1 230 ? -12.403 -2.776 22.619 1.00 95.31 230 ARG A N 1
ATOM 1813 C CA . ARG A 1 230 ? -11.988 -4.136 22.989 1.00 95.31 230 ARG A CA 1
ATOM 1814 C C . ARG A 1 230 ? -10.474 -4.249 23.170 1.00 95.31 230 ARG A C 1
ATOM 1816 O O . ARG A 1 230 ? -10.021 -4.861 24.123 1.00 95.31 230 ARG A O 1
ATOM 1823 N N . ILE A 1 231 ? -9.690 -3.659 22.270 1.00 94.25 231 ILE A N 1
ATOM 1824 C CA . ILE A 1 231 ? -8.222 -3.670 22.374 1.00 94.25 231 ILE A CA 1
ATOM 1825 C C . ILE A 1 231 ? -7.751 -2.864 23.593 1.00 94.25 231 ILE A C 1
ATOM 1827 O O . ILE A 1 231 ? -6.786 -3.251 24.247 1.00 94.25 231 ILE A O 1
ATOM 1831 N N . ALA A 1 232 ? -8.441 -1.769 23.917 1.00 92.81 232 ALA A N 1
ATOM 1832 C CA . ALA A 1 232 ? -8.185 -1.007 25.132 1.00 92.81 232 ALA A CA 1
ATOM 1833 C C . ALA A 1 232 ? -8.525 -1.806 26.403 1.00 92.81 232 ALA A C 1
ATOM 1835 O O . ALA A 1 232 ? -7.768 -1.726 27.364 1.00 92.81 232 ALA A O 1
ATOM 1836 N N . ASP A 1 233 ? -9.604 -2.600 26.393 1.00 92.50 233 ASP A N 1
ATOM 1837 C CA . ASP A 1 233 ? -9.967 -3.496 27.506 1.00 92.50 233 ASP A CA 1
ATOM 1838 C C . ASP A 1 233 ? -8.944 -4.629 27.718 1.00 92.50 233 ASP A C 1
ATOM 1840 O O . ASP A 1 233 ? -8.789 -5.110 28.836 1.00 92.50 233 ASP A O 1
ATOM 1844 N N . ASP A 1 234 ? -8.218 -5.021 26.666 1.00 90.50 234 ASP A N 1
ATOM 1845 C CA . ASP A 1 234 ? -7.136 -6.017 26.703 1.00 90.50 234 ASP A CA 1
ATOM 1846 C C . ASP A 1 234 ? -5.764 -5.407 27.103 1.00 90.50 234 ASP A C 1
ATOM 1848 O O . ASP A 1 234 ? -4.715 -5.950 26.740 1.00 90.50 234 ASP A O 1
ATOM 1852 N N . ASP A 1 235 ? -5.749 -4.262 27.800 1.00 88.31 235 ASP A N 1
ATOM 1853 C CA . ASP A 1 235 ? -4.550 -3.515 28.235 1.00 88.31 235 ASP A CA 1
ATOM 1854 C C . ASP A 1 235 ? -3.590 -3.113 27.090 1.00 88.31 235 ASP A C 1
ATOM 1856 O O . ASP A 1 235 ? -2.387 -2.933 27.289 1.00 88.31 235 ASP A O 1
ATOM 1860 N N . LYS A 1 236 ? -4.110 -2.946 25.866 1.00 90.31 236 LYS A N 1
ATOM 1861 C CA . LYS A 1 236 ? -3.337 -2.571 24.658 1.00 90.31 236 LYS A CA 1
ATOM 1862 C C . LYS A 1 236 ? -3.792 -1.244 24.049 1.00 90.31 236 LYS A C 1
ATOM 1864 O O . LYS A 1 236 ? -3.782 -1.056 22.828 1.00 90.31 236 LYS A O 1
ATOM 1869 N N . ALA A 1 237 ? -4.232 -0.313 24.893 1.00 89.50 237 ALA A N 1
ATOM 1870 C CA . ALA A 1 237 ? -4.737 0.989 24.459 1.00 89.50 237 ALA A CA 1
ATOM 1871 C C . ALA A 1 237 ? -3.673 1.837 23.726 1.00 89.50 237 ALA A C 1
ATOM 1873 O O . ALA A 1 237 ? -4.005 2.569 22.793 1.00 89.50 237 ALA A O 1
ATOM 1874 N N . ASP A 1 238 ? -2.390 1.682 24.061 1.00 88.81 238 ASP A N 1
ATOM 1875 C CA . ASP A 1 238 ? -1.264 2.323 23.369 1.00 88.81 238 ASP A CA 1
ATOM 1876 C C . ASP A 1 238 ? -1.224 1.968 21.870 1.00 88.81 238 ASP A C 1
ATOM 1878 O O . ASP A 1 238 ? -1.050 2.846 21.020 1.00 88.81 238 ASP A O 1
ATOM 1882 N N . VAL A 1 239 ? -1.489 0.702 21.531 1.00 89.88 239 VAL A N 1
ATOM 1883 C CA . VAL A 1 239 ? -1.547 0.211 20.144 1.00 89.88 239 VAL A CA 1
ATOM 1884 C C . VAL A 1 239 ? -2.720 0.833 19.380 1.00 89.88 239 VAL A C 1
ATOM 1886 O O . VAL A 1 239 ? -2.624 1.105 18.180 1.00 89.88 239 VAL A O 1
ATOM 1889 N N . ALA A 1 240 ? -3.836 1.086 20.068 1.00 91.88 240 ALA A N 1
ATOM 1890 C CA . ALA A 1 240 ? -5.054 1.623 19.470 1.00 91.88 240 ALA A CA 1
ATOM 1891 C C . ALA A 1 240 ? -5.053 3.151 19.307 1.00 91.88 240 ALA A C 1
ATOM 1893 O O . ALA A 1 240 ? -5.861 3.685 18.540 1.00 91.88 240 ALA A O 1
ATOM 1894 N N . MET A 1 241 ? -4.136 3.860 19.973 1.00 90.38 241 MET A N 1
ATOM 1895 C CA . MET A 1 241 ? -4.138 5.322 20.046 1.00 90.38 241 MET A CA 1
ATOM 1896 C C . MET A 1 241 ? -4.121 6.002 18.675 1.00 90.38 241 MET A C 1
ATOM 1898 O O . MET A 1 241 ? -4.965 6.845 18.368 1.00 90.38 241 MET A O 1
ATOM 1902 N N . MET A 1 242 ? -3.192 5.612 17.801 1.00 87.12 242 MET A N 1
ATOM 1903 C CA . MET A 1 242 ? -3.083 6.249 16.486 1.00 87.12 242 MET A CA 1
ATOM 1904 C C . MET A 1 242 ? -4.338 6.043 15.634 1.00 87.12 242 MET A C 1
ATOM 1906 O O . MET A 1 242 ? -4.757 6.956 14.921 1.00 87.12 242 MET A O 1
ATOM 1910 N N . SER A 1 243 ? -4.964 4.874 15.742 1.00 91.44 243 SER A N 1
ATOM 1911 C CA . SER A 1 243 ? -6.219 4.547 15.064 1.00 91.44 243 SER A CA 1
ATOM 1912 C C . SER A 1 243 ? -7.385 5.374 15.604 1.00 91.44 243 SER A C 1
ATOM 1914 O O . SER A 1 243 ? -8.161 5.920 14.817 1.00 91.44 243 SER A O 1
ATOM 1916 N N . ALA A 1 244 ? -7.454 5.558 16.926 1.00 93.25 244 ALA A N 1
ATOM 1917 C CA . ALA A 1 244 ? -8.429 6.433 17.574 1.00 93.25 244 ALA A CA 1
ATOM 1918 C C . ALA A 1 244 ? -8.289 7.888 17.093 1.00 93.25 244 ALA A C 1
ATOM 1920 O O . ALA A 1 244 ? -9.277 8.505 16.699 1.00 93.25 244 ALA A O 1
ATOM 1921 N N . ILE A 1 245 ? -7.061 8.420 17.015 1.00 90.31 245 ILE A N 1
ATOM 1922 C CA . ILE A 1 245 ? -6.795 9.773 16.493 1.00 90.31 245 ILE A CA 1
ATOM 1923 C C . ILE A 1 245 ? -7.288 9.919 15.047 1.00 90.31 245 ILE A C 1
ATOM 1925 O O . ILE A 1 245 ? -7.899 10.934 14.700 1.00 90.31 245 ILE A O 1
ATOM 1929 N N . VAL A 1 246 ? -7.029 8.927 14.188 1.00 89.38 246 VAL A N 1
ATOM 1930 C CA . VAL A 1 246 ? -7.471 8.962 12.785 1.00 89.38 246 VAL A CA 1
ATOM 1931 C C . VAL A 1 246 ? -8.998 8.956 12.686 1.00 89.38 246 VAL A C 1
ATOM 1933 O O . VAL A 1 246 ? -9.544 9.761 11.929 1.00 89.38 246 VAL A O 1
ATOM 1936 N N . LEU A 1 247 ? -9.694 8.118 13.461 1.00 91.88 247 LEU A N 1
ATOM 1937 C CA . LEU A 1 247 ? -11.161 8.096 13.488 1.00 91.88 247 LEU A CA 1
ATOM 1938 C C . LEU A 1 247 ? -11.753 9.397 14.038 1.00 91.88 247 LEU A C 1
ATOM 1940 O O . LEU A 1 247 ? -12.745 9.885 13.501 1.00 91.88 247 LEU A O 1
ATOM 1944 N N . THR A 1 248 ? -11.157 9.995 15.068 1.00 91.31 248 THR A N 1
ATOM 1945 C CA . THR A 1 248 ? -11.616 11.286 15.602 1.00 91.31 248 THR A CA 1
ATOM 1946 C C . THR A 1 248 ? -11.491 12.393 14.556 1.00 91.31 248 THR A C 1
ATOM 1948 O O . THR A 1 248 ? -12.431 13.157 14.350 1.00 91.31 248 THR A O 1
ATOM 1951 N N . LYS A 1 249 ? -10.365 12.450 13.832 1.00 88.06 249 LYS A N 1
ATOM 1952 C CA . LYS A 1 249 ? -10.135 13.448 12.770 1.00 88.06 249 LYS A CA 1
ATOM 1953 C C . LYS A 1 249 ? -11.045 13.277 11.551 1.00 88.06 249 LYS A C 1
ATOM 1955 O O . LYS A 1 249 ? -11.235 14.234 10.811 1.00 88.06 249 LYS A O 1
ATOM 1960 N N . ASN A 1 250 ? -11.579 12.076 11.334 1.00 88.81 250 ASN A N 1
ATOM 1961 C CA . ASN A 1 250 ? -12.419 11.731 10.184 1.00 88.81 250 ASN A CA 1
ATOM 1962 C C . ASN A 1 250 ? -13.837 11.320 10.614 1.00 88.81 250 ASN A C 1
ATOM 1964 O O . ASN A 1 250 ? -14.457 10.461 9.987 1.00 88.81 250 ASN A O 1
ATOM 1968 N N . MET A 1 251 ? -14.337 11.898 11.708 1.00 90.19 251 MET A N 1
ATOM 1969 C CA . MET A 1 251 ? -15.658 11.590 12.247 1.00 90.19 251 MET A CA 1
ATOM 1970 C C . MET A 1 251 ? -16.765 11.911 11.223 1.00 90.19 251 MET A C 1
ATOM 1972 O O . MET A 1 251 ? -16.813 13.035 10.716 1.00 90.19 251 MET A O 1
ATOM 1976 N N . PRO A 1 252 ? -17.664 10.958 10.905 1.00 88.19 252 PRO A N 1
ATOM 1977 C CA . PRO A 1 252 ? -18.809 11.227 10.043 1.00 88.19 252 PRO A CA 1
ATOM 1978 C C . PRO A 1 252 ? -19.770 12.234 10.682 1.00 88.19 252 PRO A C 1
ATOM 1980 O O . PRO A 1 252 ? -20.045 12.151 11.878 1.00 88.19 252 PRO A O 1
ATOM 1983 N N . SER A 1 253 ? -20.339 13.130 9.873 1.00 83.81 253 SER A N 1
ATOM 1984 C CA . SER A 1 253 ? -21.342 14.095 10.338 1.00 83.81 253 SER A CA 1
ATOM 1985 C C . SER A 1 253 ? -22.561 13.404 10.957 1.00 83.81 253 SER A C 1
ATOM 1987 O O . SER A 1 253 ? -23.067 12.416 10.419 1.00 83.81 253 SER A O 1
ATOM 1989 N N . GLY A 1 254 ? -23.059 13.957 12.059 1.00 84.00 254 GLY A N 1
ATOM 1990 C CA . GLY A 1 254 ? -24.158 13.433 12.866 1.00 84.00 254 GLY A CA 1
ATOM 1991 C C . GLY A 1 254 ? -23.705 12.583 14.057 1.00 84.00 254 GLY A C 1
ATOM 1992 O O . GLY A 1 254 ? -24.451 12.489 15.036 1.00 84.00 254 GLY A O 1
ATOM 1993 N N . VAL A 1 255 ? -22.495 12.008 14.021 1.00 87.38 255 VAL A N 1
ATOM 1994 C CA . VAL A 1 255 ? -21.962 11.164 15.108 1.00 87.38 255 VAL A CA 1
ATOM 1995 C C . VAL A 1 255 ? -21.571 11.993 16.331 1.00 87.38 255 VAL A C 1
ATOM 1997 O O . VAL A 1 255 ? -21.662 11.497 17.452 1.00 87.38 255 VAL A O 1
ATOM 2000 N N . GLU A 1 256 ? -21.220 13.264 16.146 1.00 85.81 256 GLU A N 1
ATOM 2001 C CA . GLU A 1 256 ? -20.870 14.211 17.209 1.00 85.81 256 GLU A CA 1
ATOM 2002 C C . GLU A 1 256 ? -21.951 14.344 18.295 1.00 85.81 256 GLU A C 1
ATOM 2004 O O . GLU A 1 256 ? -21.635 14.608 19.452 1.00 85.81 256 GLU A O 1
ATOM 2009 N N . ASN A 1 257 ? -23.217 14.090 17.951 1.00 86.94 257 ASN A N 1
ATOM 2010 C CA . ASN A 1 257 ? -24.343 14.161 18.885 1.00 86.94 257 ASN A CA 1
ATOM 2011 C C . ASN A 1 257 ? -24.487 12.905 19.761 1.00 86.94 257 ASN A C 1
ATOM 2013 O O . ASN A 1 257 ? -25.246 12.908 20.727 1.00 86.94 257 ASN A O 1
ATOM 2017 N N . ASN A 1 258 ? -23.807 11.813 19.406 1.00 90.44 258 ASN A N 1
ATOM 2018 C CA . ASN A 1 258 ? -23.838 10.549 20.134 1.00 90.44 258 ASN A CA 1
ATOM 2019 C C . ASN A 1 258 ? -22.534 9.775 19.896 1.00 90.44 258 ASN A C 1
ATOM 2021 O O . ASN A 1 258 ? -22.485 8.818 19.104 1.00 90.44 258 ASN A O 1
ATOM 2025 N N . LEU A 1 259 ? -21.471 10.230 20.563 1.00 90.94 259 LEU A N 1
ATOM 2026 C CA . LEU A 1 259 ? -20.140 9.648 20.437 1.00 90.94 259 LEU A CA 1
ATOM 2027 C C . LEU A 1 259 ? -20.144 8.164 20.842 1.00 90.94 259 LEU A C 1
ATOM 2029 O O . LEU A 1 259 ? -20.839 7.787 21.788 1.00 90.94 259 LEU A O 1
ATOM 2033 N N . PRO A 1 260 ? -19.373 7.307 20.150 1.00 93.75 260 PRO A N 1
ATOM 2034 C CA . PRO A 1 260 ? -19.140 5.941 20.604 1.00 93.75 260 PRO A CA 1
ATOM 2035 C C . PRO A 1 260 ? -18.637 5.930 22.060 1.00 93.75 260 PRO A C 1
ATOM 2037 O O . PRO A 1 260 ? -17.721 6.693 22.383 1.00 93.75 260 PRO A O 1
ATOM 2040 N N . PRO A 1 261 ? -19.205 5.101 22.955 1.00 92.88 261 PRO A N 1
ATOM 2041 C CA . PRO A 1 261 ? -18.782 5.058 24.356 1.00 92.88 261 PRO A CA 1
ATOM 2042 C C . PRO A 1 261 ? -17.305 4.667 24.506 1.00 92.88 261 PRO A C 1
ATOM 2044 O O . PRO A 1 261 ? -16.639 5.096 25.445 1.00 92.88 261 PRO A O 1
ATOM 2047 N N . GLU A 1 262 ? -16.764 3.913 23.547 1.00 94.69 262 GLU A N 1
ATOM 2048 C CA . GLU A 1 262 ? -15.363 3.498 23.503 1.00 94.69 262 GLU A CA 1
ATOM 2049 C C . GLU A 1 262 ? -14.391 4.684 23.408 1.00 94.69 262 GLU A C 1
ATOM 2051 O O . GLU A 1 262 ? -13.252 4.561 23.857 1.00 94.69 262 GLU A O 1
ATOM 2056 N N . CYS A 1 263 ? -14.835 5.855 22.929 1.00 90.38 263 CYS A N 1
ATOM 2057 C CA . CYS A 1 263 ? -14.029 7.078 22.937 1.00 90.38 263 CYS A CA 1
ATOM 2058 C C . CYS A 1 263 ? -13.528 7.428 24.347 1.00 90.38 263 CYS A C 1
ATOM 2060 O O . CYS A 1 263 ? -12.396 7.884 24.498 1.00 90.38 263 CYS A O 1
ATOM 2062 N N . GLN A 1 264 ? -14.338 7.183 25.387 1.00 87.62 264 GLN A N 1
ATOM 2063 C CA . GLN A 1 264 ? -13.970 7.501 26.771 1.00 87.62 264 GLN A CA 1
ATOM 2064 C C . GLN A 1 264 ? -12.761 6.701 27.258 1.00 87.62 264 GLN A C 1
ATOM 2066 O O . GLN A 1 264 ? -11.990 7.202 28.070 1.00 87.62 264 GLN A O 1
ATOM 2071 N N . LYS A 1 265 ? -12.560 5.492 26.726 1.00 86.75 265 LYS A N 1
ATOM 2072 C CA . LYS A 1 265 ? -11.434 4.624 27.092 1.00 86.75 265 LYS A CA 1
ATOM 2073 C C . LYS A 1 265 ? -10.096 5.162 26.584 1.00 86.75 265 LYS A C 1
ATOM 2075 O O . LYS A 1 265 ? -9.060 4.857 27.157 1.00 86.75 265 LYS A O 1
ATOM 2080 N N . MET A 1 266 ? -10.128 5.991 25.541 1.00 88.25 266 MET A N 1
ATOM 2081 C CA . MET A 1 266 ? -8.935 6.586 24.936 1.00 88.25 266 MET A CA 1
ATOM 2082 C C . MET A 1 266 ? -8.595 7.968 25.510 1.00 88.25 266 MET A C 1
ATOM 2084 O O . MET A 1 266 ? -7.454 8.402 25.392 1.00 88.25 266 MET A O 1
ATOM 2088 N N . LEU A 1 267 ? -9.557 8.651 26.148 1.00 79.81 267 LEU A N 1
ATOM 2089 C CA . LEU A 1 267 ? -9.377 9.997 26.712 1.00 79.81 267 LEU A CA 1
ATOM 2090 C C . LEU A 1 267 ? -8.205 10.136 27.697 1.00 79.81 267 LEU A C 1
ATOM 2092 O O . LEU A 1 267 ? -7.534 11.158 27.619 1.00 79.81 267 LEU A O 1
ATOM 2096 N N . PRO A 1 268 ? -7.906 9.173 28.594 1.00 77.31 268 PRO A N 1
ATOM 2097 C CA . PRO A 1 268 ? -6.786 9.311 29.531 1.00 77.31 268 PRO A CA 1
ATOM 2098 C C . PRO A 1 268 ? -5.405 9.392 28.866 1.00 77.31 268 PRO A C 1
ATOM 2100 O O . PRO A 1 268 ? -4.422 9.686 29.538 1.00 77.31 268 PRO A O 1
ATOM 2103 N N . MET A 1 269 ? -5.322 9.074 27.573 1.00 70.12 269 MET A N 1
ATOM 2104 C CA . MET A 1 269 ? -4.083 8.995 26.806 1.00 70.12 269 MET A CA 1
ATOM 2105 C C . MET A 1 269 ? -3.989 10.057 25.686 1.00 70.12 269 MET A C 1
ATOM 2107 O O . MET A 1 269 ? -2.990 10.074 24.964 1.00 70.12 269 MET A O 1
ATOM 2111 N N . LEU A 1 270 ? -5.019 10.897 25.511 1.00 59.53 270 LEU A N 1
ATOM 2112 C CA . LEU A 1 270 ? -5.068 12.024 24.562 1.00 59.53 270 LEU A CA 1
ATOM 2113 C C . LEU A 1 270 ? -4.614 13.327 25.229 1.00 59.53 270 LEU A C 1
ATOM 2115 O O . LEU A 1 270 ? -3.968 14.129 24.518 1.00 59.53 270 LEU A O 1
#

Radius of gyration: 22.15 Å; chains: 1; bounding box: 56×43×67 Å

Sequence (270 aa):
DETSFIACGNPPETNPGVYPLTPAMANRFVHIEFPKDVPTWCDGMEAGFPPPPVIHVAPNWRRRVPEMRSLVSTFMRSNPERYHEKPQDSTEAGRAWNSPRMWDTAAHLMAAAMAAGQDFETEMGRHEEEDDDGNKTVIKVKQLKSRVVRILVEGCVGFAAAKEFFTWLVKQDLRDPEEYLEDPLGTPLPKRQDQLTATLAAVVAASLSALHKTKALEKRYRAAWRLIGRIADDDKADVAMMSAIVLTKNMPSGVENNLPPECQKMLPML